Protein AF-A0A9P4P286-F1 (afdb_monomer_lite)

InterPro domains:
  IPR000626 Ubiquitin-like domain [PF00240] (170-240)
  IPR000626 Ubiquitin-like domain [PS50053] (168-243)
  IPR000626 Ubiquitin-like domain [SM00213] (168-239)
  IPR019956 Ubiquitin domain [PR00348] (178-198)
  IPR019956 Ubiquitin domain [PR00348] (199-219)
  IPR019956 Ubiquitin domain [PR00348] (220-241)
  IPR029071 Ubiquitin-like domain superfamily [SSF54236] (166-241)
  IPR050158 Ubiquitin and ubiquitin-like [PTHR10666] (168-241)

Foldseek 3Di:
DDDDDDPPPPPPPPPQPLPLLCVVADVLLVCLLPDPLLCVQQVVQLCVLCVVQVHDSVLLSSLLSVVLSLCLNCAPPCNVLADDDPSNVSSVVSQVVPVVSVVSNCVSSVHDNDDDPDQPDPVSVVSNVRNQVVNQVCCCVRRVDGRPNCVRPVNDDDDDPDDPFDWAWEWEAEPVRDIDIDTDGQQDFPLNVLVVVCVVVVADSVQWWKAFPNDTGDRRDGNSVVVDHHHGYIYTDTDDDDD

Sequence (243 aa):
MSDTKSASSDMAMSTTPIFIYQEIIHADAVSFIHGKRLYAGLEKPAQRVATEFGITSERVIEEFRRLIAIKVFTNGTNADKISPTPLMDELWHSAILDTQLYADLQAASKMTLHHRPNGASPQEHAQREIQLSSMKALYENFFYDIPLHYRLRKYKSTRPAHHPRVLMQILVKTLTGKTMTLDVDHRDTVEDLKAQIQGVEGIPIDQQRLIFVGKQLEDMRTLADYSMVKNSLIHLVLRPSGC

Organism: NCBI:txid1048955

pLDDT: mean 78.98, std 18.11, range [30.23, 97.56]

Secondary structure (DSSP, 8-state):
-----------------TTGGGGTS-HHHHHHHHSHHHHHHHHHHHHHHHHHHTS-HHHHHHHHHHHHHHHHHTTTTTGGG----HHHHHHHHHHHHSHHHHHHHHHHHT----------SHHHHHHHHHHHHHHHHHHHHHHSS--HHHHSGGG--S----PPP-EEEEEEEETTS-EEEEEEETT-BHHHHHHHHHHHH---GGGEEEEETTEEPPTTSBTGGGT--TT-EEEEEEPPPP-

Structure (mmCIF, N/CA/C/O backbone):
data_AF-A0A9P4P286-F1
#
_entry.id   AF-A0A9P4P286-F1
#
loop_
_atom_site.group_PDB
_atom_site.id
_atom_site.type_symbol
_atom_site.label_atom_id
_atom_site.label_alt_id
_atom_site.label_comp_id
_atom_site.label_asym_id
_atom_site.label_entity_id
_atom_site.label_seq_id
_atom_site.pdbx_PDB_ins_code
_atom_site.Cartn_x
_atom_site.Cartn_y
_atom_site.Cartn_z
_atom_site.occupancy
_atom_site.B_iso_or_equiv
_atom_site.auth_seq_id
_atom_site.auth_comp_id
_atom_site.auth_asym_id
_atom_site.auth_atom_id
_atom_site.pdbx_PDB_model_num
ATOM 1 N N . MET A 1 1 ? -26.093 -42.097 -9.985 1.00 37.75 1 MET A N 1
ATOM 2 C CA . MET A 1 1 ? -24.733 -41.951 -10.541 1.00 37.75 1 MET A CA 1
ATOM 3 C C . MET A 1 1 ? -24.531 -40.457 -10.747 1.00 37.75 1 MET A C 1
ATOM 5 O O . MET A 1 1 ? -25.215 -39.895 -11.586 1.00 37.75 1 MET A O 1
ATOM 9 N N . SER A 1 2 ? -24.045 -39.779 -9.703 1.00 34.31 2 SER A N 1
ATOM 10 C CA . SER A 1 2 ? -22.650 -39.289 -9.596 1.00 34.31 2 SER A CA 1
ATOM 11 C C . SER A 1 2 ? -22.476 -38.031 -10.459 1.00 34.31 2 SER A C 1
ATOM 13 O O . SER A 1 2 ? -22.497 -38.144 -11.676 1.00 34.31 2 SER A O 1
ATOM 15 N N . ASP A 1 3 ? -22.569 -36.837 -9.855 1.00 34.34 3 ASP A N 1
ATOM 16 C CA . ASP A 1 3 ? -21.417 -35.957 -9.526 1.00 34.34 3 ASP A CA 1
ATOM 17 C C . ASP A 1 3 ? -20.959 -35.156 -10.773 1.00 34.34 3 ASP A C 1
ATOM 19 O O . ASP A 1 3 ? -20.804 -35.733 -11.835 1.00 34.34 3 ASP A O 1
ATOM 23 N N . THR A 1 4 ? -20.762 -33.833 -10.807 1.00 34.16 4 THR A N 1
ATOM 24 C CA . THR A 1 4 ? -20.176 -32.910 -9.827 1.00 34.16 4 THR A CA 1
ATOM 25 C C . THR A 1 4 ? -20.444 -31.435 -10.209 1.00 34.16 4 THR A C 1
ATOM 27 O O . THR A 1 4 ? -20.521 -31.060 -11.374 1.00 34.16 4 THR A O 1
ATOM 30 N N . LYS A 1 5 ? -20.517 -30.602 -9.162 1.00 39.00 5 LYS A N 1
ATOM 31 C CA . LYS A 1 5 ? -20.252 -29.151 -9.038 1.00 39.00 5 LYS A CA 1
ATOM 32 C C . LYS A 1 5 ? -19.679 -28.383 -10.250 1.00 39.00 5 LYS A C 1
ATOM 34 O O . LYS A 1 5 ? -18.551 -28.622 -10.662 1.00 39.00 5 LYS A O 1
ATOM 39 N N . SER A 1 6 ? -20.330 -27.263 -10.573 1.00 30.98 6 SER A N 1
ATOM 40 C CA . SER A 1 6 ? -19.646 -26.005 -10.911 1.00 30.98 6 SER A CA 1
ATOM 41 C C . SER A 1 6 ? -20.189 -24.910 -9.995 1.00 30.98 6 SER A C 1
ATOM 43 O O . SER A 1 6 ? -21.196 -24.265 -10.275 1.00 30.98 6 SER A O 1
ATOM 45 N N . ALA A 1 7 ? -19.559 -24.771 -8.829 1.00 33.06 7 ALA A N 1
ATOM 46 C CA . ALA A 1 7 ? -19.699 -23.575 -8.019 1.00 33.06 7 ALA A CA 1
ATOM 47 C C . ALA A 1 7 ? -18.822 -22.502 -8.675 1.00 33.06 7 ALA A C 1
ATOM 49 O O . ALA A 1 7 ? -17.597 -22.552 -8.563 1.00 33.06 7 ALA A O 1
ATOM 50 N N . SER A 1 8 ? -19.455 -21.568 -9.384 1.00 32.09 8 SER A N 1
ATOM 51 C CA . SER A 1 8 ? -18.826 -20.316 -9.803 1.00 32.09 8 SER A CA 1
ATOM 52 C C . SER A 1 8 ? -18.563 -19.490 -8.547 1.00 32.09 8 SER A C 1
ATOM 54 O O . SER A 1 8 ? -19.421 -18.753 -8.072 1.00 32.09 8 SER A O 1
ATOM 56 N N . SER A 1 9 ? -17.398 -19.704 -7.940 1.00 33.56 9 SER A N 1
ATOM 57 C CA . SER A 1 9 ? -16.879 -18.839 -6.891 1.00 33.56 9 SER A CA 1
ATOM 58 C C . SER A 1 9 ? -16.283 -17.620 -7.578 1.00 33.56 9 SER A C 1
ATOM 60 O O . SER A 1 9 ? -15.096 -17.617 -7.907 1.00 33.56 9 SER A O 1
ATOM 62 N N . ASP A 1 10 ? -17.111 -16.598 -7.785 1.00 33.38 10 ASP A N 1
ATOM 63 C CA . ASP A 1 10 ? -16.656 -15.232 -8.019 1.00 33.38 10 ASP A CA 1
ATOM 64 C C . ASP A 1 10 ? -15.737 -14.837 -6.861 1.00 33.38 10 ASP A C 1
ATOM 66 O O . ASP A 1 10 ? -16.162 -14.521 -5.748 1.00 33.38 10 ASP A O 1
ATOM 70 N N . MET A 1 11 ? -14.436 -14.959 -7.105 1.00 30.23 11 MET A N 1
ATOM 71 C CA . MET A 1 11 ? -13.400 -14.612 -6.153 1.00 30.23 11 MET A CA 1
ATOM 72 C C . MET A 1 11 ? -13.318 -13.090 -6.144 1.00 30.23 11 MET A C 1
ATOM 74 O O . MET A 1 11 ? -12.679 -12.484 -7.004 1.00 30.23 11 MET A O 1
ATOM 78 N N . ALA A 1 12 ? -14.059 -12.503 -5.203 1.00 32.03 12 ALA A N 1
ATOM 79 C CA . ALA A 1 12 ? -14.115 -11.080 -4.926 1.00 32.03 12 ALA A CA 1
ATOM 80 C C . ALA A 1 12 ? -12.722 -10.452 -5.054 1.00 32.03 12 ALA A C 1
ATOM 82 O O . ALA A 1 12 ? -11.749 -10.902 -4.439 1.00 32.03 12 ALA A O 1
ATOM 83 N N . MET A 1 13 ? -12.643 -9.424 -5.897 1.00 31.64 13 MET A N 1
ATOM 84 C CA . MET A 1 13 ? -11.450 -8.619 -6.084 1.00 31.64 13 MET A CA 1
ATOM 85 C C . MET A 1 13 ? -11.026 -8.045 -4.734 1.00 31.64 13 MET A C 1
ATOM 87 O O . MET A 1 13 ? -11.648 -7.125 -4.215 1.00 31.64 13 MET A O 1
ATOM 91 N N . SER A 1 14 ? -9.956 -8.598 -4.166 1.00 32.53 14 SER A N 1
ATOM 92 C CA . SER A 1 14 ? -9.231 -7.980 -3.063 1.00 32.53 14 SER A CA 1
ATOM 93 C C . SER A 1 14 ? -8.496 -6.767 -3.630 1.00 32.53 14 SER A C 1
ATOM 95 O O . SER A 1 14 ? -7.353 -6.851 -4.077 1.00 32.53 14 SER A O 1
ATOM 97 N N . THR A 1 15 ? -9.206 -5.645 -3.703 1.00 37.94 15 THR A N 1
ATOM 98 C CA . THR A 1 15 ? -8.639 -4.332 -3.990 1.00 37.94 15 THR A CA 1
ATOM 99 C C . THR A 1 15 ? -7.964 -3.835 -2.722 1.00 37.94 15 THR A C 1
ATOM 101 O O . THR A 1 15 ? -8.592 -3.214 -1.870 1.00 37.94 15 THR A O 1
ATOM 104 N N . THR A 1 16 ? -6.678 -4.145 -2.575 1.00 38.97 16 THR A N 1
ATOM 105 C CA . THR A 1 16 ? -5.796 -3.464 -1.621 1.00 38.97 16 THR A CA 1
ATOM 106 C C . THR A 1 16 ? -5.909 -1.948 -1.867 1.00 38.97 16 THR A C 1
ATOM 108 O O . THR A 1 16 ? -5.877 -1.544 -3.032 1.00 38.97 16 THR A O 1
ATOM 111 N N . PRO A 1 17 ? -6.095 -1.092 -0.847 1.00 43.50 17 PRO A N 1
ATOM 112 C CA . PRO A 1 17 ? -6.382 0.321 -1.079 1.00 43.50 17 PRO A CA 1
ATOM 113 C C . PRO A 1 17 ? -5.182 1.045 -1.716 1.00 43.50 17 PRO A C 1
ATOM 115 O O . PRO A 1 17 ? -4.133 1.233 -1.105 1.00 43.50 17 PRO A O 1
ATOM 118 N N . ILE A 1 18 ? -5.385 1.465 -2.967 1.00 51.72 18 ILE A N 1
ATOM 119 C CA . ILE A 1 18 ? -4.440 2.066 -3.935 1.00 51.72 18 ILE A CA 1
ATOM 120 C C . ILE A 1 18 ? -3.858 3.437 -3.496 1.00 51.72 18 ILE A C 1
ATOM 122 O O . ILE A 1 18 ? -3.016 4.014 -4.183 1.00 51.72 18 ILE A O 1
ATOM 126 N N . PHE A 1 19 ? -4.266 3.978 -2.344 1.00 53.16 19 PHE A N 1
ATOM 127 C CA . PHE A 1 19 ? -4.142 5.414 -2.058 1.00 53.16 19 PHE A CA 1
ATOM 128 C C . PHE A 1 19 ? -3.141 5.808 -0.959 1.00 53.16 19 PHE A C 1
ATOM 130 O O . PHE A 1 19 ? -2.798 6.982 -0.873 1.00 53.16 19 PHE A O 1
ATOM 137 N N . ILE A 1 20 ? -2.604 4.872 -0.163 1.00 60.78 20 ILE A N 1
ATOM 138 C CA . ILE A 1 20 ? -1.812 5.222 1.041 1.00 60.78 20 ILE A CA 1
ATOM 139 C C . ILE A 1 20 ? -0.529 5.997 0.706 1.00 60.78 20 ILE A C 1
ATOM 141 O O . ILE A 1 20 ? -0.169 6.947 1.392 1.00 60.78 20 ILE A O 1
ATOM 145 N N . TYR A 1 21 ? 0.165 5.629 -0.370 1.00 66.44 21 TYR A N 1
ATOM 146 C CA . TYR A 1 21 ? 1.428 6.274 -0.734 1.00 66.44 21 TYR A CA 1
ATOM 147 C C . TYR A 1 21 ? 1.258 7.567 -1.532 1.00 66.44 21 TYR A C 1
ATOM 149 O O . TYR A 1 21 ? 2.224 8.319 -1.658 1.00 66.44 21 TYR A O 1
ATOM 157 N N . GLN A 1 22 ? 0.066 7.835 -2.075 1.00 70.50 22 GLN A N 1
ATOM 158 C CA . GLN A 1 22 ? -0.172 8.995 -2.939 1.00 70.50 22 GLN A CA 1
ATOM 159 C C . GLN A 1 22 ? -0.020 10.323 -2.185 1.00 70.50 22 GLN A C 1
ATOM 161 O O . GLN A 1 22 ? 0.306 11.339 -2.789 1.00 70.50 22 GLN A O 1
ATOM 166 N N . GLU A 1 23 ? -0.200 10.295 -0.864 1.00 67.25 23 GLU A N 1
ATOM 167 C CA . GLU A 1 23 ? -0.018 11.445 0.027 1.00 67.25 23 GLU A CA 1
ATOM 168 C C . GLU A 1 23 ? 1.406 11.550 0.600 1.00 67.25 23 GLU A C 1
ATOM 170 O O . GLU A 1 23 ? 1.758 12.558 1.209 1.00 67.25 23 GLU A O 1
ATOM 175 N N . ILE A 1 24 ? 2.235 10.514 0.422 1.00 72.12 24 ILE A N 1
ATOM 176 C CA . ILE A 1 24 ? 3.552 10.397 1.068 1.00 72.12 24 ILE A CA 1
ATOM 177 C C . ILE A 1 24 ? 4.689 10.732 0.098 1.00 72.12 24 ILE A C 1
ATOM 179 O O . ILE A 1 24 ? 5.697 11.316 0.498 1.00 72.12 24 ILE A O 1
ATOM 183 N N . ILE A 1 25 ? 4.549 10.360 -1.176 1.00 80.25 25 ILE A N 1
ATOM 184 C CA . ILE A 1 25 ? 5.546 10.648 -2.215 1.00 80.25 25 ILE A CA 1
ATOM 185 C C . ILE A 1 25 ? 5.096 11.824 -3.090 1.00 80.25 25 ILE A C 1
ATOM 187 O O . ILE A 1 25 ? 3.912 12.133 -3.184 1.00 80.25 25 ILE A O 1
ATOM 191 N N . HIS A 1 26 ? 6.044 12.498 -3.746 1.00 84.00 26 HIS A N 1
ATOM 192 C CA . HIS A 1 26 ? 5.740 13.680 -4.558 1.00 84.00 26 HIS A CA 1
ATOM 193 C C . HIS A 1 26 ? 4.739 13.381 -5.690 1.00 84.00 26 HIS A C 1
ATOM 195 O O . HIS A 1 26 ? 4.828 12.347 -6.354 1.00 84.00 26 HIS A O 1
ATOM 201 N N . ALA A 1 27 ? 3.832 14.330 -5.947 1.00 83.19 27 ALA A N 1
ATOM 202 C CA . ALA A 1 27 ? 2.720 14.182 -6.891 1.00 83.19 27 ALA A CA 1
ATOM 203 C C . ALA A 1 27 ? 3.151 13.790 -8.317 1.00 83.19 27 ALA A C 1
ATOM 205 O O . ALA A 1 27 ? 2.462 13.004 -8.965 1.00 83.19 27 ALA A O 1
ATOM 206 N N . ASP A 1 28 ? 4.307 14.267 -8.786 1.00 85.75 28 ASP A N 1
ATOM 207 C CA . ASP A 1 28 ? 4.856 13.904 -10.101 1.00 85.75 28 ASP A CA 1
ATOM 208 C C . ASP A 1 28 ? 5.146 12.398 -10.199 1.00 85.75 28 ASP A C 1
ATOM 210 O O . ASP A 1 28 ? 4.813 11.755 -11.197 1.00 85.75 28 ASP A O 1
ATOM 214 N N . ALA A 1 29 ? 5.690 11.809 -9.128 1.00 86.19 29 ALA A N 1
ATOM 215 C CA . ALA A 1 29 ? 5.956 10.379 -9.050 1.00 86.19 29 ALA A CA 1
ATOM 216 C C . ALA A 1 29 ? 4.647 9.580 -9.046 1.00 86.19 29 ALA A C 1
ATOM 218 O O . ALA A 1 29 ? 4.533 8.602 -9.781 1.00 86.19 29 ALA A O 1
ATOM 219 N N . VAL A 1 30 ? 3.647 10.026 -8.275 1.00 85.62 30 VAL A N 1
ATOM 220 C CA . VAL A 1 30 ? 2.307 9.414 -8.230 1.00 85.62 30 VAL A CA 1
ATOM 221 C C . VAL A 1 30 ? 1.649 9.438 -9.610 1.00 85.62 30 VAL A C 1
ATOM 223 O O . VAL A 1 30 ? 1.193 8.407 -10.107 1.00 85.62 30 VAL A O 1
ATOM 226 N N . SER A 1 31 ? 1.640 10.603 -10.257 1.00 87.00 31 SER A N 1
ATOM 227 C CA . SER A 1 31 ? 1.067 10.789 -11.591 1.00 87.00 31 SER A CA 1
ATOM 228 C C . SER A 1 31 ? 1.728 9.864 -12.612 1.00 87.00 31 SER A C 1
ATOM 230 O O . SER A 1 31 ? 1.047 9.200 -13.396 1.00 87.00 31 SER A O 1
ATOM 232 N N . PHE A 1 32 ? 3.056 9.741 -12.560 1.00 89.44 32 PHE A N 1
ATOM 233 C CA . PHE A 1 32 ? 3.792 8.883 -13.475 1.00 89.44 32 PHE A CA 1
ATOM 234 C C . PHE A 1 32 ? 3.509 7.390 -13.259 1.00 89.44 32 PHE A C 1
ATOM 236 O O . PHE A 1 32 ? 3.197 6.689 -14.224 1.00 89.44 32 PHE A O 1
ATOM 243 N N . ILE A 1 33 ? 3.564 6.888 -12.018 1.00 89.12 33 ILE A N 1
ATOM 244 C CA . ILE A 1 33 ? 3.389 5.447 -11.746 1.00 89.12 33 ILE A CA 1
ATOM 245 C C . ILE A 1 33 ? 1.959 4.947 -12.005 1.00 89.12 33 ILE A C 1
ATOM 247 O O . ILE A 1 33 ? 1.745 3.771 -12.313 1.00 89.12 33 ILE A O 1
ATOM 251 N N . HIS A 1 34 ? 0.969 5.837 -11.929 1.00 86.94 34 HIS A N 1
ATOM 252 C CA . HIS A 1 34 ? -0.409 5.546 -12.335 1.00 86.94 34 HIS A CA 1
ATOM 253 C C . HIS A 1 34 ? -0.706 5.929 -13.792 1.00 86.94 34 HIS A C 1
ATOM 255 O O . HIS A 1 34 ? -1.781 5.620 -14.306 1.00 86.94 34 HIS A O 1
ATOM 261 N N . GLY A 1 35 ? 0.242 6.571 -14.472 1.00 87.75 35 GLY A N 1
ATOM 262 C CA . GLY A 1 35 ? 0.078 7.103 -15.812 1.00 87.75 35 GLY A CA 1
ATOM 263 C C . GLY A 1 35 ? 0.141 6.045 -16.913 1.00 87.75 35 GLY A C 1
ATOM 264 O O . GLY A 1 35 ? 0.731 4.969 -16.781 1.00 87.75 35 GLY A O 1
ATOM 265 N N . LYS A 1 36 ? -0.423 6.402 -18.074 1.00 89.38 36 LYS A N 1
ATOM 266 C CA . LYS A 1 36 ? -0.423 5.559 -19.284 1.00 89.38 36 LYS A CA 1
ATOM 267 C C . LYS A 1 36 ? 0.987 5.181 -19.742 1.00 89.38 36 LYS A C 1
ATOM 269 O O . LYS A 1 36 ? 1.175 4.095 -20.280 1.00 89.38 36 LYS A O 1
ATOM 274 N N . ARG A 1 37 ? 1.972 6.062 -19.519 1.00 90.38 37 ARG A N 1
ATOM 275 C CA . ARG A 1 37 ? 3.366 5.846 -19.928 1.00 90.38 37 ARG A CA 1
ATOM 276 C C . ARG A 1 37 ? 3.996 4.641 -19.229 1.00 90.38 37 ARG A C 1
ATOM 278 O O . ARG A 1 37 ? 4.607 3.822 -19.915 1.00 90.38 37 ARG A O 1
ATOM 285 N N . LEU A 1 38 ? 3.816 4.519 -17.908 1.00 90.62 38 LEU A N 1
ATOM 286 C CA . LEU A 1 38 ? 4.313 3.371 -17.148 1.00 90.62 38 LEU A CA 1
ATOM 287 C C . LEU A 1 38 ? 3.628 2.086 -17.620 1.00 90.62 38 LEU A C 1
ATOM 289 O O . LEU A 1 38 ? 4.302 1.108 -17.928 1.00 90.62 38 LEU A O 1
ATOM 293 N N . TYR A 1 39 ? 2.296 2.109 -17.726 1.00 90.38 39 TYR A N 1
ATOM 294 C CA . TYR A 1 39 ? 1.530 0.942 -18.161 1.00 90.38 39 TYR A CA 1
ATOM 295 C C . TYR A 1 39 ? 1.991 0.440 -19.536 1.00 90.38 39 TYR A C 1
ATOM 297 O O . TYR A 1 39 ? 2.320 -0.732 -19.672 1.00 90.38 39 TYR A O 1
ATOM 305 N N . ALA A 1 40 ? 2.102 1.331 -20.526 1.00 90.31 40 ALA A N 1
ATOM 306 C CA . ALA A 1 40 ? 2.522 0.971 -21.880 1.00 90.31 40 ALA A CA 1
ATOM 307 C C . ALA A 1 40 ? 3.943 0.379 -21.935 1.00 90.31 40 ALA A C 1
ATOM 309 O O . ALA A 1 40 ? 4.196 -0.540 -22.709 1.00 90.31 40 ALA A O 1
ATOM 310 N N . GLY A 1 41 ? 4.865 0.881 -21.106 1.00 90.50 41 GLY A N 1
ATOM 311 C CA . GLY A 1 41 ? 6.229 0.348 -21.031 1.00 90.50 41 GLY A CA 1
ATOM 312 C C . GLY A 1 41 ? 6.313 -1.021 -20.346 1.00 90.50 41 GLY A C 1
ATOM 313 O O . GLY A 1 41 ? 7.161 -1.841 -20.693 1.00 90.50 41 GLY A O 1
ATOM 314 N N . LEU A 1 42 ? 5.415 -1.294 -19.395 1.00 93.94 42 LEU A N 1
ATOM 315 C CA . LEU A 1 42 ? 5.432 -2.525 -18.603 1.00 93.94 42 LEU A CA 1
ATOM 316 C C . LEU A 1 42 ? 4.473 -3.606 -19.096 1.00 93.94 42 LEU A C 1
ATOM 318 O O . LEU A 1 42 ? 4.630 -4.743 -18.673 1.00 93.94 42 LEU A O 1
ATOM 322 N N . GLU A 1 43 ? 3.518 -3.308 -19.976 1.00 92.31 43 GLU A N 1
ATOM 323 C CA . GLU A 1 43 ? 2.456 -4.239 -20.383 1.00 92.31 43 GLU A CA 1
ATOM 324 C C . GLU A 1 43 ? 3.001 -5.599 -20.850 1.00 92.31 43 GLU A C 1
ATOM 326 O O . GLU A 1 43 ? 2.682 -6.637 -20.264 1.00 92.31 43 GLU A O 1
ATOM 331 N N . LYS A 1 44 ? 3.883 -5.606 -21.858 1.00 92.88 44 LYS A N 1
ATOM 332 C CA . LYS A 1 44 ? 4.460 -6.850 -22.397 1.00 92.88 44 LYS A CA 1
ATOM 333 C C . LYS A 1 44 ? 5.364 -7.570 -21.383 1.00 92.88 44 LYS A C 1
ATOM 335 O O . LYS A 1 44 ? 5.184 -8.774 -21.192 1.00 92.88 44 LYS A O 1
ATOM 340 N N . PRO A 1 45 ? 6.323 -6.900 -20.709 1.00 93.75 45 PRO A N 1
ATOM 341 C CA . PRO A 1 45 ? 7.092 -7.528 -19.636 1.00 93.75 45 PRO A CA 1
ATOM 342 C C . PRO A 1 45 ? 6.229 -8.109 -18.510 1.00 93.75 45 PRO A C 1
ATOM 344 O O . PRO A 1 45 ? 6.461 -9.240 -18.086 1.00 93.75 45 PRO A O 1
ATOM 347 N N . ALA A 1 46 ? 5.206 -7.376 -18.069 1.00 94.38 46 ALA A N 1
ATOM 348 C CA . ALA A 1 46 ? 4.308 -7.795 -17.005 1.00 94.38 46 ALA A CA 1
ATOM 349 C C . ALA A 1 46 ? 3.475 -9.011 -17.411 1.00 94.38 46 ALA A C 1
ATOM 351 O O . ALA A 1 46 ? 3.290 -9.893 -16.583 1.00 94.38 46 ALA A O 1
ATOM 352 N N . GLN A 1 47 ? 3.026 -9.114 -18.667 1.00 94.31 47 GLN A N 1
ATOM 353 C CA . GLN A 1 47 ? 2.345 -10.312 -19.180 1.00 94.31 47 GLN A CA 1
ATOM 354 C C . GLN A 1 47 ? 3.242 -11.558 -19.140 1.00 94.31 47 GLN A C 1
ATOM 356 O O . GLN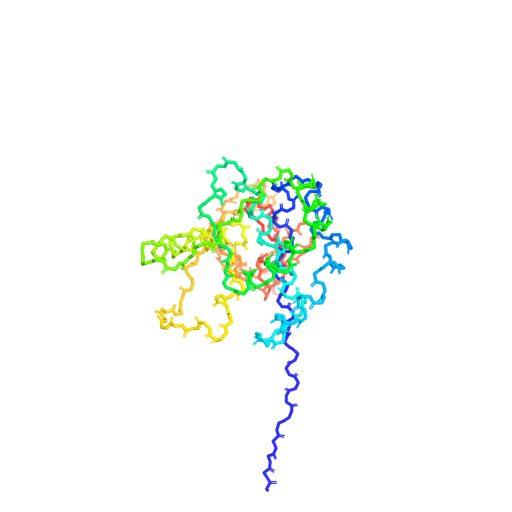 A 1 47 ? 2.775 -12.642 -18.778 1.00 94.31 47 GLN A O 1
ATOM 361 N N . ARG A 1 48 ? 4.538 -11.418 -19.456 1.00 91.25 48 ARG A N 1
ATOM 362 C CA . ARG A 1 48 ? 5.499 -12.532 -19.356 1.00 91.25 48 ARG A CA 1
ATOM 363 C C . ARG A 1 48 ? 5.657 -13.006 -17.911 1.00 91.25 48 ARG A C 1
ATOM 365 O O . ARG A 1 48 ? 5.454 -14.187 -17.642 1.00 91.25 48 ARG A O 1
ATOM 372 N N . VAL A 1 49 ? 5.924 -12.080 -16.987 1.00 89.75 49 VAL A N 1
ATOM 373 C CA . VAL A 1 49 ? 6.040 -12.386 -15.548 1.00 89.75 49 VAL A CA 1
ATOM 374 C C . VAL A 1 49 ? 4.723 -12.963 -15.013 1.00 89.75 49 VAL A C 1
ATOM 376 O O . VAL A 1 49 ? 4.705 -13.967 -14.310 1.00 89.75 49 VAL A O 1
ATOM 379 N N . ALA A 1 50 ? 3.585 -12.388 -15.392 1.00 89.75 50 ALA A N 1
ATOM 380 C CA . ALA A 1 50 ? 2.269 -12.869 -14.987 1.00 89.75 50 ALA A CA 1
ATOM 381 C C . ALA A 1 50 ? 2.040 -14.338 -15.383 1.00 89.75 50 ALA A C 1
ATOM 383 O O . ALA A 1 50 ? 1.577 -15.133 -14.561 1.00 89.75 50 ALA A O 1
ATOM 384 N N . THR A 1 51 ? 2.448 -14.709 -16.601 1.00 89.12 51 THR A N 1
ATOM 385 C CA . THR A 1 51 ? 2.353 -16.081 -17.123 1.00 89.12 51 THR A CA 1
ATOM 386 C C . THR A 1 51 ? 3.197 -17.061 -16.306 1.00 89.12 51 THR A C 1
ATOM 388 O O . THR A 1 51 ? 2.710 -18.122 -15.919 1.00 89.12 51 THR A O 1
ATOM 391 N N . GLU A 1 52 ? 4.440 -16.706 -15.981 1.00 86.00 52 GLU A N 1
ATOM 392 C CA . GLU A 1 52 ? 5.356 -17.563 -15.214 1.00 86.00 52 GLU A CA 1
ATOM 393 C C . GLU A 1 52 ? 4.858 -17.841 -13.778 1.00 86.00 52 GLU A C 1
ATOM 395 O O . GLU A 1 52 ? 4.976 -18.955 -13.236 1.00 86.00 52 GLU A O 1
ATOM 400 N N . PHE A 1 53 ? 4.257 -16.823 -13.162 1.00 81.38 53 PHE A N 1
ATOM 401 C CA . PHE A 1 53 ? 3.801 -16.864 -11.775 1.00 81.38 53 PHE A CA 1
ATOM 402 C C . PHE A 1 53 ? 2.318 -17.244 -11.623 1.00 81.38 53 PHE A C 1
ATOM 404 O O . PHE A 1 53 ? 1.858 -17.432 -10.494 1.00 81.38 53 PHE A O 1
ATOM 411 N N . GLY A 1 54 ? 1.582 -17.418 -12.727 1.00 85.56 54 GLY A N 1
ATOM 412 C CA . GLY A 1 54 ? 0.167 -17.803 -12.719 1.00 85.56 54 GLY A CA 1
ATOM 413 C C . GLY A 1 54 ? -0.743 -16.740 -12.094 1.00 85.56 54 GLY A C 1
ATOM 414 O O . GLY A 1 54 ? -1.653 -17.068 -11.332 1.00 85.56 54 GLY A O 1
ATOM 415 N N . ILE A 1 55 ? -0.461 -15.467 -12.367 1.00 87.81 55 ILE A N 1
ATOM 416 C CA . ILE A 1 55 ? -1.234 -14.301 -11.913 1.00 87.81 55 ILE A CA 1
ATOM 417 C C . ILE A 1 55 ? -1.587 -13.412 -13.110 1.00 87.81 55 ILE A C 1
ATOM 419 O O . ILE A 1 55 ? -1.238 -13.736 -14.237 1.00 87.81 55 ILE A O 1
ATOM 423 N N . THR A 1 56 ? -2.297 -12.304 -12.890 1.00 91.44 56 THR A N 1
ATOM 424 C CA . THR A 1 56 ? -2.630 -11.359 -13.966 1.00 91.44 56 THR A CA 1
ATOM 425 C C . THR A 1 56 ? -1.567 -10.264 -14.095 1.00 91.44 56 THR A C 1
ATOM 427 O O . THR A 1 56 ? -0.901 -9.923 -13.111 1.00 91.44 56 THR A O 1
ATOM 430 N N . SER A 1 57 ? -1.418 -9.688 -15.292 1.00 91.12 57 SER A N 1
ATOM 431 C CA . SER A 1 57 ? -0.506 -8.564 -15.563 1.00 91.12 57 SER A CA 1
ATOM 432 C C . SER A 1 57 ? -0.792 -7.354 -14.682 1.00 91.12 57 SER A C 1
ATOM 434 O O . SER A 1 57 ? 0.135 -6.671 -14.253 1.00 91.12 57 SER A O 1
ATOM 436 N N . GLU A 1 58 ? -2.057 -7.120 -14.340 1.00 90.50 58 GLU A N 1
ATOM 437 C CA . GLU A 1 58 ? -2.487 -5.999 -13.504 1.00 90.50 58 GLU A CA 1
ATOM 438 C C . GLU A 1 58 ? -1.905 -6.128 -12.098 1.00 90.50 58 GLU A C 1
ATOM 440 O O . GLU A 1 58 ? -1.425 -5.144 -11.545 1.00 90.50 58 GLU A O 1
ATOM 445 N N . ARG A 1 59 ? -1.865 -7.347 -11.540 1.00 90.31 59 ARG A N 1
ATOM 446 C CA . ARG A 1 59 ? -1.259 -7.593 -10.222 1.00 90.31 59 ARG A CA 1
ATOM 447 C C . ARG A 1 59 ? 0.250 -7.376 -10.230 1.00 90.31 59 ARG A C 1
ATOM 449 O O . ARG A 1 59 ? 0.791 -6.905 -9.235 1.00 90.31 59 ARG A O 1
ATOM 456 N N . VAL A 1 60 ? 0.923 -7.713 -11.330 1.00 92.88 60 VAL A N 1
ATOM 457 C CA . VAL A 1 60 ? 2.366 -7.479 -11.482 1.00 92.88 60 VAL A CA 1
ATOM 458 C C . VAL A 1 60 ? 2.651 -5.979 -11.593 1.00 92.88 60 VAL A C 1
ATOM 460 O O . VAL A 1 60 ? 3.531 -5.474 -10.902 1.00 92.88 60 VAL A O 1
ATOM 463 N N . ILE A 1 61 ? 1.888 -5.251 -12.414 1.00 92.88 61 ILE A N 1
ATOM 464 C CA . ILE A 1 61 ? 2.030 -3.796 -12.566 1.00 92.88 61 ILE A CA 1
ATOM 465 C C . ILE A 1 61 ? 1.725 -3.084 -11.246 1.00 92.88 61 ILE A C 1
ATOM 467 O O . ILE A 1 61 ? 2.442 -2.159 -10.873 1.00 92.88 61 ILE A O 1
ATOM 471 N N . GLU A 1 62 ? 0.705 -3.526 -10.511 1.00 90.88 62 GLU A N 1
ATOM 472 C CA . GLU A 1 62 ? 0.377 -2.957 -9.205 1.00 90.88 62 GLU A CA 1
ATOM 473 C C . GLU A 1 62 ? 1.499 -3.175 -8.183 1.00 90.88 62 GLU A C 1
ATOM 475 O O . GLU A 1 62 ? 1.902 -2.247 -7.485 1.00 90.88 62 GLU A O 1
ATOM 480 N N . GLU A 1 63 ? 2.088 -4.370 -8.146 1.00 92.88 63 GLU A N 1
ATOM 481 C CA . GLU A 1 63 ? 3.250 -4.624 -7.295 1.00 92.88 63 GLU A CA 1
ATOM 482 C C . GLU A 1 63 ? 4.466 -3.779 -7.712 1.00 92.88 63 GLU A C 1
ATOM 484 O O . GLU A 1 63 ? 5.208 -3.290 -6.857 1.00 92.88 63 GLU A O 1
ATOM 489 N N . PHE A 1 64 ? 4.641 -3.521 -9.012 1.00 92.75 64 PHE A N 1
ATOM 490 C CA . PHE A 1 64 ? 5.690 -2.625 -9.492 1.00 92.75 64 PHE A CA 1
ATOM 491 C C . PHE A 1 64 ? 5.480 -1.196 -8.994 1.00 92.75 64 PHE A C 1
ATOM 493 O O . PHE A 1 64 ? 6.425 -0.575 -8.512 1.00 92.75 64 PHE A O 1
ATOM 500 N N . ARG A 1 65 ? 4.244 -0.678 -9.026 1.00 91.50 65 ARG A N 1
ATOM 501 C CA . ARG A 1 65 ? 3.918 0.647 -8.465 1.00 91.50 65 ARG A CA 1
ATOM 502 C C . ARG A 1 65 ? 4.289 0.738 -6.990 1.00 91.50 65 ARG A C 1
ATOM 504 O O . ARG A 1 65 ? 4.919 1.714 -6.585 1.00 91.50 65 ARG A O 1
ATOM 511 N N . ARG A 1 66 ? 3.975 -0.299 -6.210 1.00 90.56 66 ARG A N 1
ATOM 512 C CA . ARG A 1 66 ? 4.331 -0.393 -4.785 1.00 90.56 66 ARG A CA 1
ATOM 513 C C . ARG A 1 66 ? 5.846 -0.402 -4.571 1.00 90.56 66 ARG A C 1
ATOM 515 O O . ARG A 1 66 ? 6.350 0.327 -3.716 1.00 90.56 66 ARG A O 1
ATOM 522 N N . LEU A 1 67 ? 6.592 -1.148 -5.390 1.00 90.56 67 LEU A N 1
ATOM 523 C CA . LEU A 1 67 ? 8.056 -1.119 -5.367 1.00 90.56 67 LEU A CA 1
ATOM 524 C C . LEU A 1 67 ? 8.597 0.288 -5.655 1.00 90.56 67 LEU A C 1
ATOM 526 O O . LEU A 1 67 ? 9.468 0.759 -4.921 1.00 90.56 67 LEU A O 1
ATOM 530 N N . ILE A 1 68 ? 8.089 0.959 -6.695 1.00 89.38 68 ILE A N 1
ATOM 531 C CA . ILE A 1 68 ? 8.510 2.327 -7.017 1.00 89.38 68 ILE A CA 1
ATOM 532 C C . ILE A 1 68 ? 8.198 3.263 -5.858 1.00 89.38 68 ILE A C 1
ATOM 534 O O . ILE A 1 68 ? 9.087 3.995 -5.439 1.00 89.38 68 ILE A O 1
ATOM 538 N N . ALA A 1 69 ? 6.992 3.214 -5.294 1.00 89.00 69 ALA A N 1
ATOM 539 C CA . ALA A 1 69 ? 6.599 4.086 -4.193 1.00 89.00 69 ALA A CA 1
ATOM 540 C C . ALA A 1 69 ? 7.549 3.968 -2.986 1.00 89.00 69 ALA A C 1
ATOM 542 O O . ALA A 1 69 ? 8.017 4.986 -2.479 1.00 89.00 69 ALA A O 1
ATOM 543 N N . ILE A 1 70 ? 7.927 2.746 -2.588 1.00 87.94 70 ILE A N 1
ATOM 544 C CA . ILE A 1 70 ? 8.932 2.537 -1.530 1.00 87.94 70 ILE A CA 1
ATOM 545 C C . ILE A 1 70 ? 10.303 3.079 -1.934 1.00 87.94 70 ILE A C 1
ATOM 547 O O . ILE A 1 70 ? 10.990 3.697 -1.119 1.00 87.94 70 ILE A O 1
ATOM 551 N N . LYS A 1 71 ? 10.729 2.856 -3.179 1.00 86.50 71 LYS A N 1
ATOM 552 C CA . LYS A 1 71 ? 12.024 3.353 -3.656 1.00 86.50 71 LYS A CA 1
ATOM 553 C C . LYS A 1 71 ? 12.077 4.885 -3.667 1.00 86.50 71 LYS A C 1
ATOM 555 O O . LYS A 1 71 ? 13.068 5.449 -3.218 1.00 86.50 71 LYS A O 1
ATOM 560 N N . VAL A 1 72 ? 10.997 5.553 -4.074 1.00 87.38 72 VAL A N 1
ATOM 561 C CA . VAL A 1 72 ? 10.877 7.017 -4.001 1.00 87.38 72 VAL A CA 1
ATOM 562 C C . VAL A 1 72 ? 10.903 7.495 -2.553 1.00 87.38 72 VAL A C 1
ATOM 564 O O . VAL A 1 72 ? 11.650 8.412 -2.229 1.00 87.38 72 VAL A O 1
ATOM 567 N N . PHE A 1 73 ? 10.150 6.842 -1.667 1.00 85.56 73 PHE A N 1
ATOM 568 C CA . PHE A 1 73 ? 10.107 7.190 -0.247 1.00 85.56 73 PHE A CA 1
ATOM 569 C C . PHE A 1 73 ? 11.466 7.046 0.459 1.00 85.56 73 PHE A C 1
ATOM 571 O O . PHE A 1 73 ? 11.813 7.842 1.325 1.00 85.56 73 PHE A O 1
ATOM 578 N N . THR A 1 74 ? 12.255 6.038 0.085 1.00 83.19 74 THR A N 1
ATOM 579 C CA . THR A 1 74 ? 13.558 5.734 0.709 1.00 83.19 74 THR A CA 1
ATOM 580 C C . THR A 1 74 ? 14.757 6.377 0.005 1.00 83.19 74 THR A C 1
ATOM 582 O O . THR A 1 74 ? 15.904 6.178 0.434 1.00 83.19 74 THR A O 1
ATOM 585 N N . ASN A 1 75 ? 14.508 7.148 -1.058 1.00 79.62 75 ASN A N 1
ATOM 586 C CA . ASN A 1 75 ? 15.530 7.807 -1.860 1.00 79.62 75 ASN A CA 1
ATOM 587 C C . ASN A 1 75 ? 16.463 8.660 -0.972 1.00 79.62 75 ASN A C 1
ATOM 589 O O . ASN A 1 75 ? 16.014 9.405 -0.103 1.00 79.62 75 ASN A O 1
ATOM 593 N N . GLY A 1 76 ? 17.779 8.511 -1.149 1.00 64.75 76 GLY A N 1
ATOM 594 C CA . GLY A 1 76 ? 18.808 9.262 -0.413 1.00 64.75 76 GLY A CA 1
ATOM 595 C C . GLY A 1 76 ? 19.154 8.788 1.010 1.00 64.75 76 GLY A C 1
ATOM 596 O O . GLY A 1 76 ? 20.248 9.095 1.473 1.00 64.75 76 GLY A O 1
ATOM 597 N N . THR A 1 77 ? 18.305 8.017 1.706 1.00 62.44 77 THR A N 1
ATOM 598 C CA . THR A 1 77 ? 18.585 7.571 3.096 1.00 62.44 77 THR A CA 1
ATOM 599 C C . THR A 1 77 ? 18.769 6.061 3.243 1.00 62.44 77 THR A C 1
ATOM 601 O O . THR A 1 77 ? 19.593 5.617 4.043 1.00 62.44 77 THR A O 1
ATOM 604 N N . ASN A 1 78 ? 18.032 5.257 2.470 1.00 61.38 78 ASN A N 1
ATOM 605 C CA . ASN A 1 78 ? 18.032 3.793 2.585 1.00 61.38 78 ASN A CA 1
ATOM 606 C C . ASN A 1 78 ? 17.923 3.065 1.229 1.00 61.38 78 ASN A C 1
ATOM 608 O O . ASN A 1 78 ? 17.707 1.855 1.214 1.00 61.38 78 ASN A O 1
ATOM 612 N N . ALA A 1 79 ? 18.101 3.762 0.101 1.00 60.88 79 ALA A N 1
ATOM 613 C CA . ALA A 1 79 ? 17.941 3.191 -1.243 1.00 60.88 79 ALA A CA 1
ATOM 614 C C . ALA A 1 79 ? 18.819 1.943 -1.499 1.00 60.88 79 ALA A C 1
ATOM 616 O O . ALA A 1 79 ? 18.357 0.984 -2.114 1.00 60.88 79 ALA A O 1
ATOM 617 N N . ASP A 1 80 ? 20.038 1.912 -0.950 1.00 64.69 80 ASP A N 1
ATOM 618 C CA . ASP A 1 80 ? 20.984 0.785 -1.059 1.00 64.69 80 ASP A CA 1
ATOM 619 C C . ASP A 1 80 ? 20.642 -0.412 -0.147 1.00 64.69 80 ASP A C 1
ATOM 621 O O . ASP A 1 80 ? 21.249 -1.484 -0.245 1.00 64.69 80 ASP A O 1
ATOM 625 N N . LYS A 1 81 ? 19.688 -0.239 0.774 1.00 67.81 81 LYS A N 1
ATOM 626 C CA . LYS A 1 81 ? 19.305 -1.247 1.775 1.00 67.81 81 LYS A CA 1
ATOM 627 C C . LYS A 1 81 ? 18.057 -2.036 1.384 1.00 67.81 81 LYS A C 1
ATOM 629 O O . LYS A 1 81 ? 17.585 -2.839 2.183 1.00 67.81 81 LYS A O 1
ATOM 634 N N . ILE A 1 82 ? 17.524 -1.826 0.182 1.00 78.19 82 ILE A N 1
ATOM 635 C CA . ILE A 1 82 ? 16.296 -2.474 -0.278 1.00 78.19 82 ILE A CA 1
ATOM 636 C C . ILE A 1 82 ? 16.491 -3.121 -1.649 1.00 78.19 82 ILE A C 1
ATOM 638 O O . ILE A 1 82 ? 16.950 -2.486 -2.598 1.00 78.19 82 ILE A O 1
ATOM 642 N N . SER A 1 83 ? 16.081 -4.382 -1.761 1.00 80.69 83 SER A N 1
ATOM 643 C CA . SER A 1 83 ? 16.185 -5.164 -2.997 1.00 80.69 83 SER A CA 1
ATOM 644 C C . SER A 1 83 ? 14.799 -5.581 -3.483 1.00 80.69 83 SER A C 1
ATOM 646 O O . SER A 1 83 ? 13.962 -5.949 -2.651 1.00 80.69 83 SER A O 1
ATOM 648 N N . PRO A 1 84 ? 14.514 -5.507 -4.799 1.00 85.19 84 PRO A N 1
ATOM 649 C CA . PRO A 1 84 ? 13.292 -6.073 -5.354 1.00 85.19 84 PRO A CA 1
ATOM 650 C C . PRO A 1 84 ? 13.148 -7.545 -4.949 1.00 85.19 84 PRO A C 1
ATOM 652 O O . PRO A 1 84 ? 14.130 -8.280 -4.849 1.00 85.19 84 PRO A O 1
ATOM 655 N N . THR A 1 85 ? 11.912 -7.989 -4.725 1.00 86.00 85 THR A N 1
ATOM 656 C CA . THR A 1 85 ? 11.639 -9.428 -4.597 1.00 86.00 85 THR A CA 1
ATOM 657 C C . THR A 1 85 ? 11.941 -10.128 -5.923 1.00 86.00 85 THR A C 1
ATOM 659 O O . THR A 1 85 ? 11.845 -9.467 -6.950 1.00 86.00 85 THR A O 1
ATOM 662 N N . PRO A 1 86 ? 12.224 -11.443 -5.969 1.00 82.00 86 PRO A N 1
ATOM 663 C CA . PRO A 1 86 ? 12.516 -12.127 -7.235 1.00 82.00 86 PRO A CA 1
ATOM 664 C C . PRO A 1 86 ? 11.449 -11.919 -8.324 1.00 82.00 86 PRO A C 1
ATOM 666 O O . PRO A 1 86 ? 11.782 -11.728 -9.484 1.00 82.00 86 PRO A O 1
ATOM 669 N N . LEU A 1 87 ? 10.166 -11.860 -7.942 1.00 85.44 87 LEU A N 1
ATOM 670 C CA . LEU A 1 87 ? 9.070 -11.561 -8.876 1.00 85.44 87 LEU A CA 1
ATOM 671 C C . LEU A 1 87 ? 9.187 -10.150 -9.477 1.00 85.44 87 LEU A C 1
ATOM 673 O O . LEU A 1 87 ? 8.869 -9.938 -10.643 1.00 85.44 87 LEU A O 1
ATOM 677 N N . MET A 1 88 ? 9.608 -9.175 -8.672 1.00 90.56 88 MET A N 1
ATOM 678 C CA . MET A 1 88 ? 9.807 -7.801 -9.125 1.00 90.56 88 MET A CA 1
ATOM 679 C C . MET A 1 88 ? 11.156 -7.586 -9.797 1.00 90.56 88 MET A C 1
ATOM 681 O O . MET A 1 88 ? 11.256 -6.700 -10.634 1.00 90.56 88 MET A O 1
ATOM 685 N N . ASP A 1 89 ? 12.163 -8.386 -9.460 1.00 84.88 89 ASP A N 1
ATOM 686 C CA . ASP A 1 89 ? 13.492 -8.360 -10.061 1.00 84.88 89 ASP A CA 1
ATOM 687 C C . ASP A 1 89 ? 13.372 -8.608 -11.572 1.00 84.88 89 ASP A C 1
ATOM 689 O O . ASP A 1 89 ? 13.853 -7.806 -12.364 1.00 84.88 89 ASP A O 1
ATOM 693 N N . GLU A 1 90 ? 12.612 -9.621 -11.997 1.00 80.88 90 GLU A N 1
ATOM 694 C CA . GLU A 1 90 ? 12.350 -9.911 -13.420 1.00 80.88 90 GLU A CA 1
ATOM 695 C C . GLU A 1 90 ? 11.733 -8.721 -14.180 1.00 80.88 90 GLU A C 1
ATOM 697 O O . GLU A 1 90 ? 12.175 -8.335 -15.272 1.00 80.88 90 GLU A O 1
ATOM 702 N N . LEU A 1 91 ? 10.717 -8.084 -13.585 1.00 88.62 91 LEU A N 1
ATOM 703 C CA . LEU A 1 91 ? 10.075 -6.923 -14.199 1.00 88.62 91 LEU A CA 1
ATOM 704 C C . LEU A 1 91 ? 10.996 -5.693 -14.188 1.00 88.62 91 LEU A C 1
ATOM 706 O O . LEU A 1 91 ? 11.032 -4.937 -15.158 1.00 88.62 91 LEU A O 1
ATOM 710 N N . TRP A 1 92 ? 11.763 -5.514 -13.113 1.00 85.94 92 TRP A N 1
ATOM 711 C CA . TRP A 1 92 ? 12.733 -4.439 -12.935 1.00 85.94 92 TRP A CA 1
ATOM 712 C C . TRP A 1 92 ? 13.828 -4.468 -14.003 1.00 85.94 92 TRP A C 1
ATOM 714 O O . TRP A 1 92 ? 14.110 -3.433 -14.609 1.00 85.94 92 TRP A O 1
ATOM 724 N N . HIS A 1 93 ? 14.377 -5.649 -14.307 1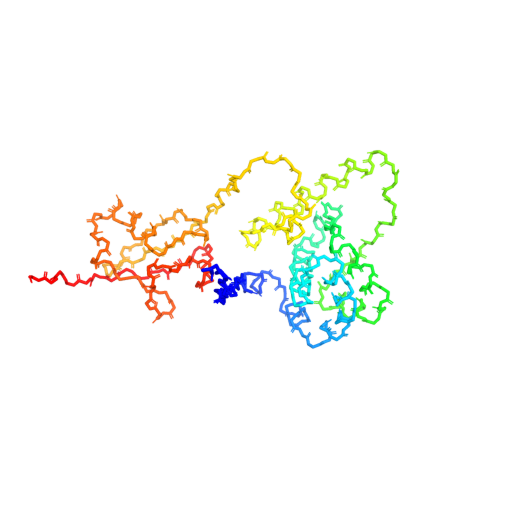.00 82.81 93 HIS A N 1
ATOM 725 C CA . HIS A 1 93 ? 15.345 -5.819 -15.394 1.00 82.81 93 HIS A CA 1
ATOM 726 C C . HIS A 1 93 ? 14.753 -5.393 -16.740 1.00 82.81 93 HIS A C 1
ATOM 728 O O . HIS A 1 93 ? 15.386 -4.655 -17.491 1.00 82.81 93 HIS A O 1
ATOM 734 N N . SER A 1 94 ? 13.509 -5.791 -17.027 1.00 82.25 94 SER A N 1
ATOM 735 C CA . SER A 1 94 ? 12.829 -5.377 -18.260 1.00 82.25 94 SER A CA 1
ATOM 736 C C . SER A 1 94 ? 12.595 -3.861 -18.320 1.00 82.25 94 SER A C 1
ATOM 738 O O . SER A 1 94 ? 12.742 -3.267 -19.385 1.00 82.25 94 SER A O 1
ATOM 740 N N . ALA A 1 95 ? 12.260 -3.228 -17.192 1.00 82.50 95 ALA A N 1
ATOM 741 C CA . ALA A 1 95 ? 11.998 -1.791 -17.117 1.00 82.50 95 ALA A CA 1
ATOM 742 C C . ALA A 1 95 ? 13.259 -0.935 -17.332 1.00 82.50 95 ALA A C 1
ATOM 744 O O . ALA A 1 95 ? 13.171 0.125 -17.942 1.00 82.50 95 ALA A O 1
ATOM 745 N N . ILE A 1 96 ? 14.427 -1.390 -16.862 1.00 80.56 96 ILE A N 1
ATOM 746 C CA . ILE A 1 96 ? 15.707 -0.679 -17.047 1.00 80.56 96 ILE A CA 1
ATOM 747 C C . ILE A 1 96 ? 16.178 -0.718 -18.506 1.00 80.56 96 ILE A C 1
ATOM 749 O O . ILE A 1 96 ? 16.834 0.216 -18.967 1.00 80.56 96 ILE A O 1
ATOM 753 N N . LEU A 1 97 ? 15.853 -1.786 -19.241 1.00 83.38 97 LEU A N 1
ATOM 754 C CA . LEU A 1 97 ? 16.230 -1.917 -20.651 1.00 83.38 97 LEU A CA 1
ATOM 755 C C . LEU A 1 97 ? 15.433 -0.977 -21.572 1.00 83.38 97 LEU A C 1
ATOM 757 O O . LEU A 1 97 ? 15.931 -0.619 -22.640 1.00 83.38 97 LEU A O 1
ATOM 761 N N . ASP A 1 98 ? 14.236 -0.538 -21.168 1.00 87.25 98 ASP A N 1
ATOM 762 C CA . ASP A 1 98 ? 13.547 0.592 -21.802 1.00 87.25 98 ASP A CA 1
ATOM 763 C C . ASP A 1 98 ? 14.159 1.898 -21.274 1.00 87.25 98 ASP A C 1
ATOM 765 O O . ASP A 1 98 ? 13.712 2.483 -20.286 1.00 87.25 98 ASP A O 1
ATOM 769 N N . THR A 1 99 ? 15.223 2.347 -21.941 1.00 87.38 99 THR A N 1
ATOM 770 C CA . THR A 1 99 ? 16.002 3.525 -21.534 1.00 87.38 99 THR A CA 1
ATOM 771 C C . THR A 1 99 ? 15.158 4.797 -21.458 1.00 87.38 99 THR A C 1
ATOM 773 O O . THR A 1 99 ? 15.426 5.648 -20.610 1.00 87.38 99 THR A O 1
ATOM 776 N N . GLN A 1 100 ? 14.113 4.918 -22.285 1.00 89.31 100 GLN A N 1
ATOM 777 C CA . GLN A 1 100 ? 13.200 6.057 -22.242 1.00 89.31 100 GLN A CA 1
ATOM 778 C C . GLN A 1 100 ? 12.264 5.964 -21.037 1.00 89.31 100 GLN A C 1
ATOM 780 O O . GLN A 1 100 ? 12.073 6.955 -20.343 1.00 89.31 100 GLN A O 1
ATOM 785 N N . LEU A 1 101 ? 11.693 4.788 -20.754 1.00 88.94 101 LEU A N 1
ATOM 786 C CA . LEU A 1 101 ? 10.829 4.592 -19.582 1.00 88.94 101 LEU A CA 1
ATOM 787 C C . LEU A 1 101 ? 11.611 4.846 -18.301 1.00 88.94 101 LEU A C 1
ATOM 789 O O . LEU A 1 101 ? 11.106 5.473 -17.372 1.00 88.94 101 LEU A O 1
ATOM 793 N N . TYR A 1 102 ? 12.849 4.368 -18.272 1.00 85.81 102 TYR A N 1
ATOM 794 C CA . TYR A 1 102 ? 13.757 4.561 -17.164 1.00 85.81 102 TYR A CA 1
ATOM 795 C C . TYR A 1 102 ? 14.112 6.040 -16.961 1.00 85.81 102 TYR A C 1
ATOM 797 O O . TYR A 1 102 ? 14.049 6.524 -15.831 1.00 85.81 102 TYR A O 1
ATOM 805 N N . ALA A 1 103 ? 14.411 6.780 -18.036 1.00 87.69 103 ALA A N 1
ATOM 806 C CA . ALA A 1 103 ? 14.657 8.220 -17.969 1.00 87.69 103 ALA A CA 1
ATOM 807 C C . ALA A 1 103 ? 13.421 8.995 -17.484 1.00 87.69 103 ALA A C 1
ATOM 809 O O . ALA A 1 103 ? 13.531 9.825 -16.580 1.00 87.69 103 ALA A O 1
ATOM 810 N N . ASP A 1 104 ? 12.239 8.679 -18.023 1.00 90.50 104 ASP A N 1
ATOM 811 C CA . ASP A 1 104 ? 10.975 9.297 -17.614 1.00 90.50 104 ASP A CA 1
ATOM 812 C C . ASP A 1 104 ? 10.690 9.025 -16.123 1.00 90.50 104 ASP A C 1
ATOM 814 O O . ASP A 1 104 ? 10.304 9.927 -15.376 1.00 90.50 104 ASP A O 1
ATOM 818 N N . LEU A 1 105 ? 10.943 7.793 -15.664 1.00 87.69 105 LEU A N 1
ATOM 819 C CA . LEU A 1 105 ? 10.790 7.397 -14.268 1.00 87.69 105 LEU A CA 1
ATOM 820 C C . LEU A 1 105 ? 11.764 8.151 -13.361 1.00 87.69 105 LEU A C 1
ATOM 822 O O . LEU A 1 105 ? 11.337 8.659 -12.327 1.00 87.69 105 LEU A O 1
ATOM 826 N N . GLN A 1 106 ? 13.049 8.245 -13.717 1.00 88.06 106 GLN A N 1
ATOM 827 C CA . GLN A 1 106 ? 14.039 9.002 -12.942 1.00 88.06 106 GLN A CA 1
ATOM 828 C C . GLN A 1 106 ? 13.658 10.482 -12.838 1.00 88.06 106 GLN A C 1
ATOM 830 O O . GLN A 1 106 ? 13.714 11.050 -11.746 1.00 88.06 106 GLN A O 1
ATOM 835 N N . ALA A 1 107 ? 13.207 11.083 -13.943 1.00 89.25 107 ALA A N 1
ATOM 836 C CA . ALA A 1 107 ? 12.765 12.472 -13.975 1.00 89.25 107 ALA A CA 1
ATOM 837 C C . ALA A 1 107 ? 11.544 12.705 -13.070 1.00 89.25 107 ALA A C 1
ATOM 839 O O . ALA A 1 107 ? 11.561 13.608 -12.234 1.00 89.25 107 ALA A O 1
ATOM 840 N N . ALA A 1 108 ? 10.515 11.858 -13.179 1.00 88.50 108 ALA A N 1
ATOM 841 C CA . ALA A 1 108 ? 9.292 11.986 -12.388 1.00 88.50 108 ALA A CA 1
ATOM 842 C C . ALA A 1 108 ? 9.509 11.689 -10.894 1.00 88.50 108 ALA A C 1
ATOM 844 O O . ALA A 1 108 ? 8.891 12.311 -10.031 1.00 88.50 108 ALA A O 1
ATOM 845 N N . SER A 1 109 ? 10.390 10.739 -10.575 1.00 83.81 109 SER A N 1
ATOM 846 C CA . SER A 1 109 ? 10.643 10.298 -9.197 1.00 83.81 109 SER A CA 1
ATOM 847 C C . SER A 1 109 ? 11.769 11.042 -8.481 1.00 83.81 109 SER A C 1
ATOM 849 O O . SER A 1 109 ? 11.908 10.893 -7.267 1.00 83.81 109 SER A O 1
ATOM 851 N N . LYS A 1 110 ? 12.577 11.826 -9.209 1.00 84.81 110 LYS A N 1
ATOM 852 C CA . LYS A 1 110 ? 13.799 12.484 -8.706 1.00 84.81 110 LYS A CA 1
ATOM 853 C C . LYS A 1 110 ? 14.761 11.501 -8.024 1.00 84.81 110 LYS A C 1
ATOM 855 O O . LYS A 1 110 ? 15.457 11.846 -7.069 1.00 84.81 110 LYS A O 1
ATOM 860 N N . MET A 1 111 ? 14.767 10.256 -8.488 1.00 77.44 111 MET A N 1
ATOM 861 C CA . MET A 1 111 ? 15.493 9.153 -7.874 1.00 77.44 111 MET A CA 1
ATOM 862 C C . MET A 1 111 ? 16.677 8.722 -8.728 1.00 77.44 111 MET A C 1
ATOM 864 O O . MET A 1 111 ? 16.539 8.491 -9.929 1.00 77.44 111 MET A O 1
ATOM 868 N N . THR A 1 112 ? 17.821 8.513 -8.077 1.00 68.56 112 THR A N 1
ATOM 869 C CA . THR A 1 112 ? 18.975 7.857 -8.696 1.00 68.56 112 THR A CA 1
ATOM 870 C C . THR A 1 112 ? 18.867 6.361 -8.450 1.00 68.56 112 THR A C 1
ATOM 872 O O . THR A 1 112 ? 19.129 5.854 -7.361 1.00 68.56 112 THR A O 1
ATOM 875 N N . LEU A 1 113 ? 18.422 5.637 -9.469 1.00 63.22 113 LEU A N 1
ATOM 876 C CA . LEU A 1 113 ? 18.271 4.191 -9.397 1.00 63.22 113 LEU A CA 1
ATOM 877 C C . LEU A 1 113 ? 19.630 3.511 -9.601 1.00 63.22 113 LEU A C 1
ATOM 879 O O . LEU A 1 113 ? 20.106 3.345 -10.719 1.00 63.22 113 LEU A O 1
ATOM 883 N N . HIS A 1 114 ? 20.280 3.124 -8.504 1.00 60.94 114 HIS A N 1
ATOM 884 C CA . HIS A 1 114 ? 21.495 2.316 -8.565 1.00 60.94 114 HIS A CA 1
ATOM 885 C C . HIS A 1 114 ? 21.132 0.843 -8.793 1.00 60.94 114 HIS A C 1
ATOM 887 O O . HIS A 1 114 ? 20.434 0.229 -7.986 1.00 60.94 114 HIS A O 1
ATOM 893 N N . HIS A 1 115 ? 21.610 0.267 -9.896 1.00 56.31 115 HIS A N 1
ATOM 894 C CA . HIS A 1 115 ? 21.537 -1.168 -10.158 1.00 56.31 115 HIS A CA 1
ATOM 895 C C . HIS A 1 115 ? 22.861 -1.817 -9.738 1.00 56.31 115 HIS A C 1
ATOM 897 O O . HIS A 1 115 ? 23.911 -1.462 -10.276 1.00 56.31 115 HIS A O 1
ATOM 903 N N . ARG A 1 116 ? 22.833 -2.758 -8.784 1.00 54.62 116 ARG A N 1
ATOM 904 C CA . ARG A 1 116 ? 24.004 -3.580 -8.439 1.00 54.62 116 ARG A CA 1
ATOM 905 C C . ARG A 1 116 ? 23.860 -4.954 -9.112 1.00 54.62 116 ARG A C 1
ATOM 907 O O . ARG A 1 116 ? 22.997 -5.717 -8.695 1.00 54.62 116 ARG A O 1
ATOM 914 N N . PRO A 1 117 ? 24.667 -5.267 -10.140 1.00 46.19 117 PRO A N 1
ATOM 915 C CA . PRO A 1 117 ? 24.502 -6.472 -10.961 1.00 46.19 117 PRO A CA 1
ATOM 916 C C . PRO A 1 117 ? 25.058 -7.770 -10.344 1.00 46.19 117 PRO A C 1
ATOM 918 O O . PRO A 1 117 ? 24.864 -8.835 -10.920 1.00 46.19 117 PRO A O 1
ATOM 921 N N . ASN A 1 118 ? 25.744 -7.717 -9.197 1.00 48.78 118 ASN A N 1
ATOM 922 C CA . ASN A 1 118 ? 26.474 -8.865 -8.649 1.00 48.78 118 ASN A CA 1
ATOM 923 C C . ASN A 1 118 ? 25.774 -9.407 -7.396 1.00 48.78 118 ASN A C 1
ATOM 925 O O . ASN A 1 118 ? 25.617 -8.687 -6.413 1.00 48.78 118 ASN A O 1
ATOM 929 N N . GLY A 1 119 ? 25.348 -10.670 -7.441 1.00 48.06 119 GLY A N 1
ATOM 930 C CA . GLY A 1 119 ? 24.674 -11.352 -6.331 1.00 48.06 119 GLY A CA 1
ATOM 931 C C . GLY A 1 119 ? 25.105 -12.808 -6.175 1.00 48.06 119 GLY A C 1
ATOM 932 O O . GLY A 1 119 ? 24.265 -13.650 -5.880 1.00 48.06 119 GLY A O 1
ATOM 933 N N . ALA A 1 120 ? 26.377 -13.113 -6.449 1.00 45.97 120 ALA A N 1
ATOM 934 C CA . ALA A 1 120 ? 26.864 -14.489 -6.576 1.00 45.97 120 ALA A CA 1
ATOM 935 C C . ALA A 1 120 ? 27.761 -14.958 -5.414 1.00 45.97 120 ALA A C 1
ATOM 937 O O . ALA A 1 120 ? 28.119 -16.135 -5.376 1.00 45.97 120 ALA A O 1
ATOM 938 N N . SER A 1 121 ? 28.142 -14.088 -4.468 1.00 57.25 121 SER A N 1
ATOM 939 C CA . SER A 1 121 ? 28.926 -14.509 -3.296 1.00 57.25 121 SER A CA 1
ATOM 940 C C . SER A 1 121 ? 28.051 -14.828 -2.068 1.00 57.25 121 SER A C 1
ATOM 942 O O . SER A 1 121 ? 26.990 -14.229 -1.883 1.00 57.25 121 SER A O 1
ATOM 944 N N . PRO A 1 122 ? 28.483 -15.733 -1.165 1.00 53.69 122 PRO A N 1
ATOM 945 C CA . PRO A 1 122 ? 27.759 -16.033 0.075 1.00 53.69 122 PRO A CA 1
ATOM 946 C C . PRO A 1 122 ? 27.511 -14.812 0.976 1.00 53.69 122 PRO A C 1
ATOM 948 O O . PRO A 1 122 ? 26.443 -14.708 1.581 1.00 53.69 122 PRO A O 1
ATOM 951 N N . GLN A 1 123 ? 28.459 -13.866 1.053 1.00 59.78 123 GLN A N 1
ATOM 952 C CA . GLN A 1 123 ? 28.250 -12.613 1.788 1.00 59.78 123 GLN A CA 1
ATOM 953 C C . GLN A 1 123 ? 27.173 -11.735 1.130 1.00 59.78 123 GLN A C 1
ATOM 955 O O . GLN A 1 123 ? 26.347 -11.153 1.832 1.00 59.78 123 GLN A O 1
ATOM 960 N N . GLU A 1 124 ? 27.128 -11.677 -0.203 1.00 65.00 124 GLU A N 1
ATOM 961 C CA . GLU A 1 124 ? 26.095 -10.941 -0.942 1.00 65.00 124 GLU A CA 1
ATOM 962 C C . GLU A 1 124 ? 24.720 -11.606 -0.829 1.00 65.00 124 GLU A C 1
ATOM 964 O O . GLU A 1 124 ? 23.722 -10.897 -0.744 1.00 65.00 124 GLU A O 1
ATOM 969 N N . HIS A 1 125 ? 24.642 -12.940 -0.745 1.00 65.31 125 HIS A N 1
ATOM 970 C CA . HIS A 1 125 ? 23.389 -13.642 -0.445 1.00 65.31 125 HIS A CA 1
ATOM 971 C C . HIS A 1 125 ? 22.848 -13.261 0.937 1.00 65.31 125 HIS A C 1
ATOM 973 O O . HIS A 1 125 ? 21.679 -12.900 1.054 1.00 65.31 125 HIS A O 1
ATOM 979 N N . ALA A 1 126 ? 23.693 -13.262 1.975 1.00 68.25 126 ALA A N 1
ATOM 980 C CA . ALA A 1 126 ? 23.286 -12.817 3.309 1.00 68.25 126 ALA A CA 1
ATOM 981 C C . ALA A 1 126 ? 22.846 -11.341 3.309 1.00 68.25 126 ALA A C 1
ATOM 983 O O . ALA A 1 126 ? 21.849 -10.979 3.934 1.00 68.25 126 ALA A O 1
ATOM 984 N N . GLN A 1 127 ? 23.547 -10.487 2.560 1.00 73.12 127 GLN A N 1
ATOM 985 C CA . GLN A 1 127 ? 23.184 -9.080 2.422 1.00 73.12 127 GLN A CA 1
ATOM 986 C C . GLN A 1 127 ? 21.875 -8.886 1.639 1.00 73.12 127 GLN A C 1
ATOM 988 O O . GLN A 1 127 ? 21.065 -8.041 2.021 1.00 73.12 127 GLN A O 1
ATOM 993 N N . ARG A 1 128 ? 21.618 -9.702 0.610 1.00 75.44 128 ARG A N 1
ATOM 994 C CA . ARG A 1 128 ? 20.352 -9.725 -0.135 1.00 75.44 128 ARG A CA 1
ATOM 995 C C . ARG A 1 128 ? 19.193 -10.137 0.764 1.00 75.44 128 ARG A C 1
ATOM 997 O O . ARG A 1 128 ? 18.160 -9.478 0.730 1.00 75.44 128 ARG A O 1
ATOM 1004 N N . GLU A 1 129 ? 19.364 -11.147 1.613 1.00 76.44 129 GLU A N 1
ATOM 1005 C CA . GLU A 1 129 ? 18.338 -11.548 2.587 1.00 76.44 129 GLU A CA 1
ATOM 1006 C C . GLU A 1 129 ? 18.026 -10.426 3.592 1.00 76.44 129 GLU A C 1
ATOM 1008 O O . GLU A 1 129 ? 16.860 -10.143 3.874 1.00 76.44 129 GLU A O 1
ATOM 1013 N N . ILE A 1 130 ? 19.042 -9.697 4.069 1.00 77.31 130 ILE A N 1
ATOM 1014 C CA . ILE A 1 130 ? 18.844 -8.509 4.921 1.00 77.31 130 ILE A CA 1
ATOM 1015 C C . ILE A 1 130 ? 18.076 -7.405 4.174 1.00 77.31 130 ILE A C 1
ATOM 1017 O O . ILE A 1 130 ? 17.180 -6.771 4.740 1.00 77.31 130 ILE A O 1
ATOM 1021 N N . GLN A 1 131 ? 18.398 -7.169 2.901 1.00 82.69 131 GLN A N 1
ATOM 1022 C CA . GLN A 1 131 ? 17.707 -6.179 2.071 1.00 82.69 131 GLN A CA 1
ATOM 1023 C C . GLN A 1 131 ? 16.260 -6.587 1.765 1.00 82.69 131 GLN A C 1
ATOM 1025 O O . GLN A 1 131 ? 15.378 -5.730 1.734 1.00 82.69 131 GLN A O 1
ATOM 1030 N N . LEU A 1 132 ? 15.993 -7.882 1.570 1.00 82.88 132 LEU A N 1
ATOM 1031 C CA . LEU A 1 132 ? 14.645 -8.428 1.394 1.00 82.88 132 LEU A CA 1
ATOM 1032 C C . LEU A 1 132 ? 13.826 -8.327 2.685 1.00 82.88 132 LEU A C 1
ATOM 1034 O O . LEU A 1 132 ? 12.651 -7.969 2.634 1.00 82.88 132 LEU A O 1
ATOM 1038 N N . SER A 1 133 ? 14.447 -8.561 3.844 1.00 82.56 133 SER A N 1
ATOM 1039 C CA . SER A 1 133 ? 13.819 -8.341 5.152 1.00 82.56 133 SER A CA 1
ATOM 1040 C C . SER A 1 133 ? 13.465 -6.864 5.364 1.00 82.56 133 SER A C 1
ATOM 1042 O O . SER A 1 133 ? 12.328 -6.538 5.704 1.00 82.56 133 SER A O 1
ATOM 1044 N N . SER A 1 134 ? 14.394 -5.952 5.050 1.00 84.62 134 SER A N 1
ATOM 1045 C CA . SER A 1 134 ? 14.149 -4.501 5.070 1.00 84.62 134 SER A CA 1
ATOM 1046 C C . SER A 1 134 ? 13.025 -4.093 4.113 1.00 84.62 134 SER A C 1
ATOM 1048 O O . SER A 1 134 ? 12.145 -3.317 4.484 1.00 84.62 134 SER A O 1
ATOM 1050 N N . MET A 1 135 ? 13.016 -4.648 2.895 1.00 86.06 135 MET A N 1
ATOM 1051 C CA . MET A 1 135 ? 11.951 -4.431 1.916 1.00 86.06 135 MET A CA 1
ATOM 1052 C C . MET A 1 135 ? 10.604 -4.892 2.476 1.00 86.06 135 MET A C 1
ATOM 1054 O O . MET A 1 135 ? 9.635 -4.141 2.432 1.00 86.06 135 MET A O 1
ATOM 1058 N N . LYS A 1 136 ? 10.535 -6.093 3.057 1.00 86.88 136 LYS A N 1
ATOM 1059 C CA . LYS A 1 136 ? 9.307 -6.620 3.660 1.00 86.88 136 LYS A CA 1
ATOM 1060 C C . LYS A 1 136 ? 8.795 -5.723 4.792 1.00 86.88 136 LYS A C 1
ATOM 1062 O O . LYS A 1 136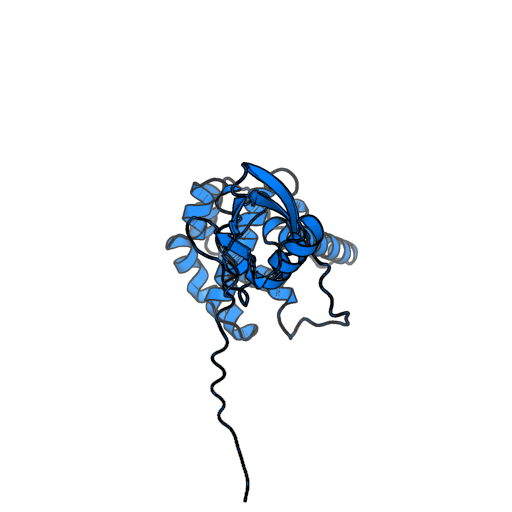 ? 7.611 -5.410 4.796 1.00 86.88 136 LYS A O 1
ATOM 1067 N N . ALA A 1 137 ? 9.671 -5.266 5.687 1.00 84.12 137 ALA A N 1
ATOM 1068 C CA . ALA A 1 137 ? 9.295 -4.362 6.774 1.00 84.12 137 ALA A CA 1
ATOM 1069 C C . ALA A 1 137 ? 8.763 -3.016 6.252 1.00 84.12 137 ALA A C 1
ATOM 1071 O O . ALA A 1 137 ? 7.799 -2.473 6.785 1.00 84.12 137 ALA A O 1
ATOM 1072 N N . LEU A 1 138 ? 9.348 -2.480 5.177 1.00 86.38 138 LEU A N 1
ATOM 1073 C CA . LEU A 1 138 ? 8.825 -1.280 4.522 1.00 86.38 138 LEU A CA 1
ATOM 1074 C C . LEU A 1 138 ? 7.460 -1.534 3.895 1.00 86.38 138 LEU A C 1
ATOM 1076 O O . LEU A 1 138 ? 6.578 -0.708 4.049 1.00 86.38 138 LEU A O 1
ATOM 1080 N N . TYR A 1 139 ? 7.251 -2.676 3.249 1.00 87.75 139 TYR A N 1
ATOM 1081 C CA . TYR A 1 139 ? 5.939 -3.057 2.729 1.00 87.75 139 TYR A CA 1
ATOM 1082 C C . TYR A 1 139 ? 4.881 -3.145 3.843 1.00 87.75 139 TYR A C 1
ATOM 1084 O O . TYR A 1 139 ? 3.804 -2.561 3.716 1.00 87.75 139 TYR A O 1
ATOM 1092 N N . GLU A 1 140 ? 5.216 -3.789 4.962 1.00 84.44 140 GLU A N 1
ATOM 1093 C CA . GLU A 1 140 ? 4.352 -3.878 6.145 1.00 84.44 140 GLU A CA 1
ATOM 1094 C C . GLU A 1 140 ? 4.056 -2.498 6.750 1.00 84.44 140 GLU A C 1
ATOM 1096 O O . GLU A 1 140 ? 2.924 -2.235 7.132 1.00 84.44 140 GLU A O 1
ATOM 1101 N N . ASN A 1 141 ? 5.020 -1.579 6.780 1.00 82.12 141 ASN A N 1
ATOM 1102 C CA . ASN A 1 141 ? 4.807 -0.238 7.333 1.00 82.12 141 ASN A CA 1
ATOM 1103 C C . ASN A 1 141 ? 4.097 0.720 6.365 1.00 82.12 141 ASN A C 1
ATOM 1105 O O . ASN A 1 141 ? 3.351 1.596 6.792 1.00 82.12 141 ASN A O 1
ATOM 1109 N N . PHE A 1 142 ? 4.369 0.598 5.067 1.00 80.06 142 PHE A N 1
ATOM 1110 C CA . PHE A 1 142 ? 3.960 1.566 4.048 1.00 80.06 142 PHE A CA 1
ATOM 1111 C C . PHE A 1 142 ? 2.633 1.196 3.389 1.00 80.06 142 PHE A C 1
ATOM 1113 O O . PHE A 1 142 ? 1.872 2.067 2.976 1.00 80.06 142 PHE A O 1
ATOM 1120 N N . PHE A 1 143 ? 2.344 -0.102 3.300 1.00 81.38 143 PHE A N 1
ATOM 1121 C CA . PHE A 1 143 ? 1.130 -0.626 2.679 1.00 81.38 143 PHE A CA 1
ATOM 1122 C C . PHE A 1 143 ? 0.294 -1.484 3.623 1.00 81.38 143 PHE A C 1
ATOM 1124 O O . PHE A 1 143 ? -0.739 -1.987 3.190 1.00 81.38 143 PHE A O 1
ATOM 1131 N N . TYR A 1 144 ? 0.750 -1.701 4.863 1.00 77.81 144 TYR A N 1
ATOM 1132 C CA . TYR A 1 144 ? 0.130 -2.643 5.801 1.00 77.81 144 TYR A CA 1
ATOM 1133 C C . TYR A 1 144 ? 0.020 -4.064 5.238 1.00 77.81 144 TYR A C 1
ATOM 1135 O O . TYR A 1 144 ? -0.806 -4.857 5.666 1.00 77.81 144 TYR A O 1
ATOM 1143 N N . ASP A 1 145 ? 0.869 -4.414 4.274 1.00 81.88 145 ASP A N 1
ATOM 1144 C CA . ASP A 1 145 ? 0.750 -5.655 3.521 1.00 81.88 145 ASP A CA 1
ATOM 1145 C C . ASP A 1 145 ? 2.121 -6.071 2.985 1.00 81.88 145 ASP A C 1
ATOM 1147 O O . ASP A 1 145 ? 2.922 -5.232 2.587 1.00 81.88 145 ASP A O 1
ATOM 1151 N N . ILE A 1 146 ? 2.388 -7.370 2.919 1.00 85.12 146 ILE A N 1
ATOM 1152 C CA . ILE A 1 146 ? 3.661 -7.932 2.453 1.00 85.12 146 ILE A CA 1
ATOM 1153 C C . ILE A 1 146 ? 3.802 -7.846 0.924 1.00 85.12 146 ILE A C 1
ATOM 1155 O O . ILE A 1 146 ? 2.793 -7.726 0.223 1.00 85.12 146 ILE A O 1
ATOM 1159 N N . PRO A 1 147 ? 5.017 -7.963 0.362 1.00 90.00 147 PRO A N 1
ATOM 1160 C CA . PRO A 1 147 ? 5.192 -8.064 -1.085 1.00 90.00 147 PRO A CA 1
ATOM 1161 C C . PRO A 1 147 ? 4.402 -9.228 -1.700 1.00 90.00 147 PRO A C 1
ATOM 1163 O O . PRO A 1 147 ? 4.348 -10.325 -1.130 1.00 90.00 147 PRO A O 1
ATOM 1166 N N . LEU A 1 148 ? 3.835 -9.015 -2.891 1.00 88.00 148 LEU A N 1
ATOM 1167 C CA . LEU A 1 148 ? 3.039 -9.995 -3.640 1.00 88.00 148 LEU A CA 1
ATOM 1168 C C . LEU A 1 148 ? 3.765 -11.334 -3.769 1.00 88.00 148 LEU A C 1
ATOM 1170 O O . LEU A 1 148 ? 3.144 -12.382 -3.604 1.00 88.00 148 LEU A O 1
ATOM 1174 N N . HIS A 1 149 ? 5.078 -11.292 -3.999 1.00 86.62 149 HIS A N 1
ATOM 1175 C CA . HIS A 1 149 ? 5.950 -12.460 -4.093 1.00 86.62 149 HIS A CA 1
ATOM 1176 C C . HIS A 1 149 ? 5.721 -13.477 -2.962 1.00 86.62 149 HIS A C 1
ATOM 1178 O O . HIS A 1 149 ? 5.543 -14.666 -3.222 1.00 86.62 149 HIS A O 1
ATOM 1184 N N . TYR A 1 150 ? 5.629 -13.009 -1.714 1.00 83.31 150 TYR A N 1
ATOM 1185 C CA . TYR A 1 150 ? 5.461 -13.868 -0.540 1.00 83.31 150 TYR A CA 1
ATOM 1186 C C . TYR A 1 150 ? 4.017 -14.353 -0.337 1.00 83.31 150 TYR A C 1
ATOM 1188 O O . TYR A 1 150 ? 3.780 -15.290 0.426 1.00 83.31 150 TYR A O 1
ATOM 1196 N N . ARG A 1 151 ? 3.037 -13.760 -1.031 1.00 80.69 151 ARG A N 1
ATOM 1197 C CA . ARG A 1 151 ? 1.646 -14.246 -1.036 1.00 80.69 151 ARG A CA 1
ATOM 1198 C C . ARG A 1 151 ? 1.437 -15.397 -2.014 1.00 80.69 151 ARG A C 1
ATOM 1200 O O . ARG A 1 151 ? 0.466 -16.145 -1.880 1.00 80.69 151 ARG A O 1
ATOM 1207 N N . LEU A 1 152 ? 2.311 -15.543 -3.012 1.00 79.75 152 LEU A N 1
ATOM 1208 C CA . LEU A 1 152 ? 2.161 -16.566 -4.040 1.00 79.75 152 LEU A CA 1
ATOM 1209 C C . LEU A 1 152 ? 2.479 -17.958 -3.491 1.00 79.75 152 LEU A C 1
ATOM 1211 O O . LEU A 1 152 ? 3.475 -18.193 -2.810 1.00 79.75 152 LEU A O 1
ATOM 1215 N N . ARG A 1 153 ? 1.617 -18.920 -3.835 1.00 59.72 153 ARG A N 1
ATOM 1216 C CA . ARG A 1 153 ? 1.629 -20.297 -3.313 1.00 59.72 153 ARG A CA 1
ATOM 1217 C C . ARG A 1 153 ? 2.945 -21.049 -3.580 1.00 59.72 153 ARG A C 1
ATOM 1219 O O . ARG A 1 153 ? 3.270 -21.936 -2.799 1.00 59.72 153 ARG A O 1
ATOM 1226 N N . LYS A 1 154 ? 3.699 -20.669 -4.625 1.00 56.41 154 LYS A N 1
ATOM 1227 C CA . LYS A 1 154 ? 5.028 -21.219 -4.965 1.00 56.41 154 LYS A CA 1
ATOM 1228 C C . LYS A 1 154 ? 6.133 -20.855 -3.951 1.00 56.41 154 LYS A C 1
ATOM 1230 O O . LYS A 1 154 ? 7.114 -21.580 -3.883 1.00 56.41 154 LYS A O 1
ATOM 1235 N N . TYR A 1 155 ? 5.961 -19.807 -3.134 1.00 52.94 155 TYR A N 1
ATOM 1236 C CA . TYR A 1 155 ? 6.971 -19.317 -2.175 1.00 52.94 155 TYR A CA 1
ATOM 1237 C C . TYR A 1 155 ? 6.652 -19.629 -0.706 1.00 52.94 155 TYR A C 1
ATOM 1239 O O . TYR A 1 155 ? 7.274 -19.084 0.206 1.00 52.94 155 TYR A O 1
ATOM 1247 N N . LYS A 1 156 ? 5.707 -20.540 -0.437 1.00 46.78 156 LYS A N 1
ATOM 1248 C CA . LYS A 1 156 ? 5.494 -21.057 0.922 1.00 46.78 156 LYS A CA 1
ATOM 1249 C C . LYS A 1 156 ? 6.601 -22.051 1.298 1.00 46.78 156 LYS A C 1
ATOM 1251 O O . LYS A 1 156 ? 6.400 -23.255 1.179 1.00 46.78 156 LYS A O 1
ATOM 1256 N N . SER A 1 157 ? 7.725 -21.554 1.814 1.00 45.75 157 SER A N 1
ATOM 1257 C CA . SER A 1 157 ? 8.624 -22.340 2.668 1.00 45.75 157 SER A CA 1
ATOM 1258 C C . SER A 1 157 ? 8.234 -22.147 4.145 1.00 45.75 157 SER A C 1
ATOM 1260 O O . SER A 1 157 ? 8.122 -21.024 4.629 1.00 45.75 157 SER A O 1
ATOM 1262 N N . THR A 1 158 ? 7.880 -23.266 4.788 1.00 44.78 158 THR A N 1
ATOM 1263 C CA . THR A 1 158 ? 7.655 -23.559 6.226 1.0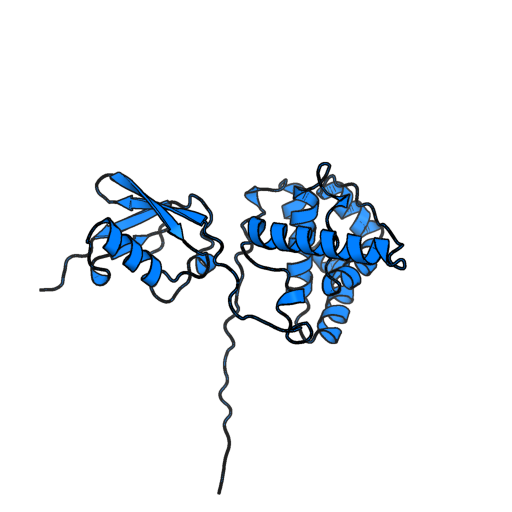0 44.78 158 THR A CA 1
ATOM 1264 C C . THR A 1 158 ? 7.338 -22.408 7.217 1.00 44.78 158 THR A C 1
ATOM 1266 O O . THR A 1 158 ? 8.229 -21.938 7.906 1.00 44.78 158 THR A O 1
ATOM 1269 N N . ARG A 1 159 ? 6.038 -22.052 7.321 1.00 45.25 159 ARG A N 1
ATOM 1270 C CA . ARG A 1 159 ? 5.175 -21.699 8.502 1.00 45.25 159 ARG A CA 1
ATOM 1271 C C . ARG A 1 159 ? 5.746 -20.947 9.750 1.00 45.25 159 ARG A C 1
ATOM 1273 O O . ARG A 1 159 ? 6.851 -21.236 10.177 1.00 45.25 159 ARG A O 1
ATOM 1280 N N . PRO A 1 160 ? 4.934 -20.105 10.452 1.00 43.75 160 PRO A N 1
ATOM 1281 C CA . PRO A 1 160 ? 3.496 -20.300 10.655 1.00 43.75 160 PRO A CA 1
ATOM 1282 C C . PRO A 1 160 ? 2.573 -19.244 10.047 1.00 43.75 160 PRO A C 1
ATOM 1284 O O . PRO A 1 160 ? 2.915 -18.094 9.789 1.00 43.75 160 PRO A O 1
ATOM 1287 N N . ALA A 1 161 ? 1.344 -19.707 9.830 1.00 47.78 161 ALA A N 1
ATOM 1288 C CA . ALA A 1 161 ? 0.175 -18.910 9.531 1.00 47.78 161 ALA A CA 1
ATOM 1289 C C . ALA A 1 161 ? -0.219 -18.092 10.770 1.00 47.78 161 ALA A C 1
ATOM 1291 O O . ALA A 1 161 ? -1.055 -18.507 11.557 1.00 47.78 161 ALA A O 1
ATOM 1292 N N . HIS A 1 162 ? 0.426 -16.948 10.943 1.00 43.22 162 HIS A N 1
ATOM 1293 C CA . HIS A 1 162 ? -0.147 -15.764 11.567 1.00 43.22 162 HIS A CA 1
ATOM 1294 C C . HIS A 1 162 ? 0.762 -14.611 11.163 1.00 43.22 162 HIS A C 1
ATOM 1296 O O . HIS A 1 162 ? 1.850 -14.446 11.705 1.00 43.22 162 HIS A O 1
ATOM 1302 N N . HIS A 1 163 ? 0.344 -13.850 10.149 1.00 47.97 163 HIS A N 1
ATOM 1303 C CA . HIS A 1 163 ? 0.962 -12.548 9.927 1.00 47.97 163 HIS A CA 1
ATOM 1304 C C . HIS A 1 163 ? 0.740 -11.738 11.207 1.00 47.97 163 HIS A C 1
ATOM 1306 O O . HIS A 1 163 ? -0.429 -11.640 11.615 1.00 47.97 163 HIS A O 1
ATOM 1312 N N . PRO A 1 164 ? 1.805 -11.218 11.848 1.00 55.47 164 PRO A N 1
ATOM 1313 C CA . PRO A 1 164 ? 1.650 -10.380 13.026 1.00 55.47 164 PRO A CA 1
ATOM 1314 C C . PRO A 1 164 ? 0.671 -9.258 12.685 1.00 55.47 164 PRO A C 1
ATOM 1316 O O . PRO A 1 164 ? 0.680 -8.731 11.570 1.00 55.47 164 PRO A O 1
ATOM 1319 N N . ARG A 1 165 ? -0.261 -8.981 13.599 1.00 69.19 165 ARG A N 1
ATOM 1320 C CA . ARG A 1 165 ? -1.177 -7.858 13.426 1.00 69.19 165 ARG A CA 1
ATOM 1321 C C . ARG A 1 165 ? -0.358 -6.577 13.466 1.00 69.19 165 ARG A C 1
ATOM 1323 O O . ARG A 1 165 ? 0.345 -6.340 14.445 1.00 69.19 165 ARG A O 1
ATOM 1330 N N . VAL A 1 166 ? -0.404 -5.813 12.379 1.00 72.12 166 VAL A N 1
ATOM 1331 C CA . VAL A 1 166 ? 0.224 -4.494 12.318 1.00 72.12 166 VAL A CA 1
ATOM 1332 C C . VAL A 1 166 ? -0.863 -3.520 12.722 1.00 72.12 166 VAL A C 1
ATOM 1334 O O . VAL A 1 166 ? -1.796 -3.269 11.960 1.00 72.12 166 VAL A O 1
ATOM 1337 N N . LEU A 1 167 ? -0.766 -3.046 13.960 1.00 82.69 167 LEU A N 1
ATOM 1338 C CA . LEU A 1 167 ? -1.740 -2.126 14.522 1.00 82.69 167 LEU A CA 1
ATOM 1339 C C . LEU A 1 167 ? -1.457 -0.704 14.030 1.00 82.69 167 LEU A C 1
ATOM 1341 O O . LEU A 1 167 ? -0.314 -0.245 14.011 1.00 82.69 167 LEU A O 1
ATOM 1345 N N . MET A 1 168 ? -2.518 -0.006 13.652 1.00 86.69 168 MET A N 1
ATOM 1346 C CA . MET A 1 168 ? -2.546 1.422 13.379 1.00 86.69 168 MET A CA 1
ATOM 1347 C C . MET A 1 168 ? -3.549 2.096 14.313 1.00 86.69 168 MET A C 1
ATOM 1349 O O . MET A 1 168 ? -4.509 1.478 14.759 1.00 86.69 168 MET A O 1
ATOM 1353 N N . GLN A 1 169 ? -3.350 3.385 14.575 1.00 89.44 169 GLN A N 1
ATOM 1354 C CA . GLN A 1 169 ? -4.274 4.170 15.390 1.00 89.44 169 GLN A CA 1
ATOM 1355 C C . GLN A 1 169 ? -5.313 4.857 14.520 1.00 89.44 169 GLN A C 1
ATOM 1357 O O . GLN A 1 169 ? -4.947 5.516 13.551 1.00 89.44 169 GLN A O 1
ATOM 1362 N N . ILE A 1 170 ? -6.583 4.770 14.891 1.00 95.69 170 ILE A N 1
ATOM 1363 C CA . ILE A 1 170 ? -7.678 5.542 14.291 1.00 95.69 170 ILE A CA 1
ATOM 1364 C C . ILE A 1 170 ? -8.386 6.377 15.357 1.00 95.69 170 ILE A C 1
ATOM 1366 O O . ILE A 1 170 ? -8.286 6.090 16.549 1.00 95.69 170 ILE A O 1
ATOM 1370 N N . LEU A 1 171 ? -9.101 7.415 14.926 1.00 96.81 171 LEU A N 1
ATOM 1371 C CA . LEU A 1 171 ? -9.843 8.316 15.802 1.00 96.81 171 LEU A CA 1
ATOM 1372 C C . LEU A 1 171 ? -11.340 8.049 15.669 1.00 96.81 171 LEU A C 1
ATOM 1374 O O . LEU A 1 171 ? -11.887 8.106 14.572 1.00 96.81 171 LEU A O 1
ATOM 1378 N N . VAL A 1 172 ? -12.024 7.827 16.787 1.00 97.50 172 VAL A N 1
ATOM 1379 C CA . VAL A 1 172 ? -13.485 7.718 16.832 1.00 97.50 172 VAL A CA 1
ATOM 1380 C C . VAL A 1 172 ? -14.039 8.901 17.611 1.00 97.50 172 VAL A C 1
ATOM 1382 O O . VAL A 1 172 ? -13.721 9.093 18.783 1.00 97.50 172 VAL A O 1
ATOM 1385 N N . LYS A 1 173 ? -14.871 9.711 16.958 1.00 97.38 173 LYS A N 1
ATOM 1386 C CA . LYS A 1 173 ? -15.515 10.881 17.553 1.00 97.38 173 LYS A CA 1
ATOM 1387 C C . LYS A 1 173 ? -17.000 10.637 17.760 1.00 97.38 173 LYS A C 1
ATOM 1389 O O . LYS A 1 173 ? -17.730 10.340 16.815 1.00 97.38 173 LYS A O 1
ATOM 1394 N N . THR A 1 174 ? -17.451 10.798 18.995 1.00 93.56 174 THR A N 1
ATOM 1395 C CA . THR A 1 174 ? -18.858 10.681 19.376 1.00 93.56 174 THR A CA 1
ATOM 1396 C C . THR A 1 174 ? -19.632 11.957 19.032 1.00 93.56 174 THR A C 1
ATOM 1398 O O . THR A 1 174 ? -19.058 13.032 18.831 1.00 93.56 174 THR A O 1
ATOM 1401 N N . LEU A 1 175 ? -20.965 11.868 19.041 1.00 87.62 175 LEU A N 1
ATOM 1402 C CA . LEU A 1 175 ? -21.850 13.034 18.909 1.00 87.62 175 LEU A CA 1
ATOM 1403 C C . LEU A 1 175 ? -21.679 14.076 20.024 1.00 87.62 175 LEU A C 1
ATOM 1405 O O . LEU A 1 175 ? -21.958 15.250 19.805 1.00 87.62 175 LEU A O 1
ATOM 1409 N N . THR A 1 176 ? -21.190 13.675 21.201 1.00 88.06 176 THR A N 1
ATOM 1410 C CA . THR A 1 176 ? -20.888 14.599 22.308 1.00 88.06 176 THR A CA 1
ATOM 1411 C C . THR A 1 176 ? -19.570 15.353 22.108 1.00 88.06 176 THR A C 1
ATOM 1413 O O . THR A 1 176 ? -19.197 16.178 22.936 1.00 88.06 176 THR A O 1
ATOM 1416 N N . GLY A 1 177 ? -18.849 15.080 21.014 1.00 89.31 177 GLY A N 1
ATOM 1417 C CA . GLY A 1 177 ? -17.574 15.709 20.682 1.00 89.31 177 GLY A CA 1
ATOM 1418 C C . GLY A 1 177 ? -16.351 15.019 21.290 1.00 89.31 177 GLY A C 1
ATOM 1419 O O . GLY A 1 177 ? -15.228 15.378 20.929 1.00 89.31 177 GLY A O 1
ATOM 1420 N N . LYS A 1 178 ? -16.544 14.005 22.147 1.00 94.19 178 LYS A N 1
ATOM 1421 C CA . LYS A 1 178 ? -15.460 13.181 22.699 1.00 94.19 178 LYS A CA 1
ATOM 1422 C C . LYS A 1 178 ? -14.768 12.426 21.567 1.00 94.19 178 LYS A C 1
ATOM 1424 O O . LYS A 1 178 ? -15.435 11.828 20.728 1.00 94.19 178 LYS A O 1
ATOM 1429 N N . THR A 1 179 ? -13.439 12.454 21.549 1.00 95.31 179 THR A N 1
ATOM 1430 C CA . THR A 1 179 ? -12.620 11.700 20.590 1.00 95.31 179 THR A CA 1
ATOM 1431 C C . THR A 1 179 ? -11.798 10.669 21.349 1.00 95.31 179 THR A C 1
ATOM 1433 O O . THR A 1 179 ? -11.185 11.005 22.360 1.00 95.31 179 THR A O 1
ATOM 1436 N N . MET A 1 180 ? -11.798 9.429 20.873 1.00 95.56 180 MET A N 1
ATOM 1437 C CA . MET A 1 180 ? -10.989 8.332 21.400 1.00 95.56 180 MET A CA 1
ATOM 1438 C C . MET A 1 180 ? -10.077 7.785 20.306 1.00 95.56 180 MET A C 1
ATOM 1440 O O . MET A 1 180 ? -10.411 7.862 19.123 1.00 95.56 180 MET A O 1
ATOM 1444 N N . THR A 1 181 ? -8.948 7.219 20.715 1.00 95.88 181 THR A N 1
ATOM 1445 C CA . THR A 1 181 ? -7.998 6.561 19.817 1.00 95.88 181 THR A CA 1
ATOM 1446 C C . THR A 1 181 ? -8.104 5.057 20.006 1.00 95.88 181 THR A C 1
ATOM 1448 O O . THR A 1 181 ? -8.074 4.595 21.145 1.00 95.88 181 THR A O 1
ATOM 1451 N N . LEU A 1 182 ? -8.220 4.306 18.912 1.00 95.06 182 LEU A N 1
ATOM 1452 C CA . LEU A 1 182 ? -8.266 2.842 18.927 1.00 95.06 182 LEU A CA 1
ATOM 1453 C C . LEU A 1 182 ? -7.123 2.266 18.093 1.00 95.06 182 LEU A C 1
ATOM 1455 O O . LEU A 1 182 ? -6.849 2.771 17.002 1.00 95.06 182 LEU A O 1
ATOM 1459 N N . ASP A 1 183 ? -6.482 1.218 18.609 1.00 91.56 183 ASP A N 1
ATOM 1460 C CA . ASP A 1 183 ? -5.477 0.433 17.894 1.00 91.56 183 ASP A CA 1
ATOM 1461 C C . ASP A 1 183 ? -6.168 -0.700 17.122 1.00 91.56 183 ASP A C 1
ATOM 1463 O O . ASP A 1 183 ? -6.773 -1.604 17.704 1.00 91.56 183 ASP A O 1
ATOM 1467 N N . VAL A 1 184 ? -6.074 -0.651 15.798 1.00 91.62 184 VAL A N 1
ATOM 1468 C CA . VAL A 1 184 ? -6.782 -1.548 14.876 1.00 91.62 184 VAL A CA 1
ATOM 1469 C C . VAL A 1 184 ? -5.835 -2.118 13.831 1.00 91.62 184 VAL A C 1
ATOM 1471 O O . VAL A 1 184 ? -4.860 -1.479 13.446 1.00 91.62 184 VAL A O 1
ATOM 1474 N N . ASP A 1 185 ? -6.121 -3.311 13.332 1.00 89.25 185 ASP A N 1
ATOM 1475 C CA . ASP A 1 185 ? -5.481 -3.858 12.138 1.00 89.25 185 ASP A CA 1
ATOM 1476 C C . ASP A 1 185 ? -6.331 -3.509 10.906 1.00 89.25 185 ASP A C 1
ATOM 1478 O O . ASP A 1 185 ? -7.557 -3.514 10.958 1.00 89.25 185 ASP A O 1
ATOM 1482 N N . HIS A 1 186 ? -5.709 -3.232 9.760 1.00 82.50 186 HIS A N 1
ATOM 1483 C CA . HIS A 1 186 ? -6.439 -2.964 8.511 1.00 82.50 186 HIS A CA 1
ATOM 1484 C C . HIS A 1 186 ? -7.393 -4.108 8.098 1.00 82.50 186 HIS A C 1
ATOM 1486 O O . HIS A 1 186 ? -8.358 -3.873 7.370 1.00 82.50 186 HIS A O 1
ATOM 1492 N N . ARG A 1 187 ? -7.127 -5.338 8.559 1.00 85.25 187 ARG A N 1
ATOM 1493 C CA . ARG A 1 187 ? -7.958 -6.531 8.332 1.00 85.25 187 ARG A CA 1
ATOM 1494 C C . ARG A 1 187 ? -9.132 -6.644 9.294 1.00 85.25 187 ARG A C 1
ATOM 1496 O O . ARG A 1 187 ? -9.958 -7.528 9.083 1.00 85.25 187 ARG A O 1
ATOM 1503 N N . ASP A 1 188 ? -9.190 -5.814 10.333 1.00 87.56 188 ASP A N 1
ATOM 1504 C CA . ASP A 1 188 ? -10.332 -5.797 11.240 1.00 87.56 188 ASP A CA 1
ATOM 1505 C C . ASP A 1 188 ? -11.592 -5.440 10.469 1.00 87.56 188 ASP A C 1
ATOM 1507 O O . ASP A 1 188 ? -11.588 -4.584 9.577 1.00 87.56 188 ASP A O 1
ATOM 1511 N N . THR A 1 189 ? -12.673 -6.131 10.799 1.00 93.50 189 THR A N 1
ATOM 1512 C CA . THR A 1 189 ? -13.993 -5.810 10.281 1.00 93.50 189 THR A CA 1
ATOM 1513 C C . THR A 1 189 ? -14.564 -4.596 11.004 1.00 93.50 189 THR A C 1
ATOM 1515 O O . THR A 1 189 ? -14.131 -4.205 12.092 1.00 93.50 189 THR A O 1
ATOM 1518 N N . VAL A 1 190 ? -15.574 -3.976 10.406 1.00 96.62 190 VAL A N 1
ATOM 1519 C CA . VAL A 1 190 ? -16.338 -2.918 11.073 1.00 96.62 190 VAL A CA 1
ATOM 1520 C C . VAL A 1 190 ? -17.036 -3.466 12.324 1.00 96.62 190 VAL A C 1
ATOM 1522 O O . VAL A 1 190 ? -17.174 -2.734 13.303 1.00 96.62 190 VAL A O 1
ATOM 1525 N N . GLU A 1 191 ? -17.430 -4.742 12.333 1.00 94.44 191 GLU A N 1
ATOM 1526 C CA . GLU A 1 191 ? -17.949 -5.414 13.529 1.00 94.44 191 GLU A CA 1
ATOM 1527 C C . GLU A 1 191 ? -16.895 -5.519 14.644 1.00 94.44 191 GLU A C 1
ATOM 1529 O O . GLU A 1 191 ? -17.187 -5.149 15.783 1.00 94.44 191 GLU A O 1
ATOM 1534 N N . ASP A 1 192 ? -15.655 -5.908 14.319 1.00 94.50 192 ASP A N 1
ATOM 1535 C CA . ASP A 1 192 ? -14.540 -5.942 15.282 1.00 94.50 192 ASP A CA 1
ATOM 1536 C C . ASP A 1 192 ? -14.296 -4.556 15.901 1.00 94.50 192 ASP A C 1
ATOM 1538 O O . ASP A 1 192 ? -14.133 -4.416 17.117 1.00 94.50 192 ASP A O 1
ATOM 1542 N N . LEU A 1 193 ? -14.331 -3.504 15.075 1.00 96.56 193 LEU A N 1
ATOM 1543 C CA . LEU A 1 193 ? -14.202 -2.123 15.538 1.00 96.56 193 LEU A CA 1
ATOM 1544 C C . LEU A 1 193 ? -15.349 -1.728 16.483 1.00 96.56 193 LEU A C 1
ATOM 1546 O O . LEU A 1 193 ? -15.113 -1.109 17.522 1.00 96.56 193 LEU A O 1
ATOM 1550 N N . LYS A 1 194 ? -16.593 -2.100 16.165 1.00 97.00 194 LYS A N 1
ATOM 1551 C CA . LYS A 1 194 ? -17.731 -1.850 17.061 1.00 97.00 194 LYS A CA 1
ATOM 1552 C C . LYS A 1 194 ? -17.605 -2.604 18.381 1.00 97.00 194 LYS A C 1
ATOM 1554 O O . LYS A 1 194 ? -17.961 -2.058 19.425 1.00 97.00 194 LYS A O 1
ATOM 1559 N N . ALA A 1 195 ? -17.081 -3.827 18.358 1.00 94.88 195 ALA A N 1
ATOM 1560 C CA . ALA A 1 195 ? -16.808 -4.589 19.569 1.00 94.88 195 ALA A CA 1
ATOM 1561 C C . ALA A 1 195 ? -15.753 -3.890 20.448 1.00 94.88 195 ALA A C 1
ATOM 1563 O O . ALA A 1 195 ? -15.945 -3.775 21.659 1.00 94.88 195 ALA A O 1
ATOM 1564 N N . GLN A 1 196 ? -14.690 -3.330 19.854 1.00 94.50 196 GLN A N 1
ATOM 1565 C CA . GLN A 1 196 ? -13.727 -2.507 20.599 1.00 94.50 196 GLN A CA 1
ATOM 1566 C C . GLN A 1 196 ? -14.386 -1.264 21.214 1.00 94.50 196 GLN A C 1
ATOM 1568 O O . GLN A 1 196 ? -14.192 -0.983 22.396 1.00 94.50 196 GLN A O 1
ATOM 1573 N N . ILE A 1 197 ? -15.213 -0.545 20.446 1.00 95.50 197 ILE A N 1
ATOM 1574 C CA . ILE A 1 197 ? -15.954 0.627 20.940 1.00 95.50 197 ILE A CA 1
ATOM 1575 C C . ILE A 1 197 ? -16.899 0.237 22.081 1.00 95.50 197 ILE A C 1
ATOM 1577 O O . ILE A 1 197 ? -16.990 0.966 23.066 1.00 95.50 19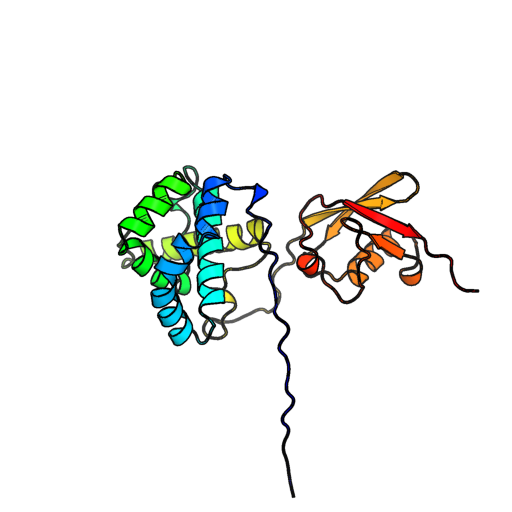7 ILE A O 1
ATOM 1581 N N . GLN A 1 198 ? -17.573 -0.913 21.997 1.00 94.31 198 GLN A N 1
ATOM 1582 C CA . GLN A 1 198 ? -18.405 -1.423 23.087 1.00 94.31 198 GLN A CA 1
ATOM 1583 C C . GLN A 1 198 ? -17.569 -1.675 24.346 1.00 94.31 198 GLN A C 1
ATOM 1585 O O . GLN A 1 198 ? -17.999 -1.318 25.438 1.00 94.31 198 GLN A O 1
ATOM 1590 N N . GLY A 1 199 ? -16.371 -2.248 24.206 1.00 91.44 199 GLY A N 1
ATOM 1591 C CA . GLY A 1 199 ? -15.462 -2.475 25.331 1.00 91.44 199 GLY A CA 1
ATOM 1592 C C . GLY A 1 199 ? -14.996 -1.187 26.020 1.00 91.44 199 GLY A C 1
ATOM 1593 O O . GLY A 1 199 ? -14.765 -1.197 27.227 1.00 91.44 199 GLY A O 1
ATOM 1594 N N . VAL A 1 200 ? -14.887 -0.080 25.277 1.00 89.94 200 VAL A N 1
ATOM 1595 C CA . VAL A 1 200 ? -14.404 1.214 25.793 1.00 89.94 200 VAL A CA 1
ATOM 1596 C C . VAL A 1 200 ? -15.539 2.115 26.295 1.00 89.94 200 VAL A C 1
ATOM 1598 O O . VAL A 1 200 ? -15.418 2.719 27.358 1.00 89.94 200 VAL A O 1
ATOM 1601 N N . GLU A 1 201 ? -16.641 2.222 25.551 1.00 91.75 201 GLU A N 1
ATOM 1602 C CA . GLU A 1 201 ? -17.751 3.144 25.846 1.00 91.75 201 GLU A CA 1
ATOM 1603 C C . GLU A 1 201 ? -18.989 2.450 26.434 1.00 91.75 201 GLU A C 1
ATOM 1605 O O . GLU A 1 201 ? -19.911 3.124 26.887 1.00 91.75 201 GLU A O 1
ATOM 1610 N N . GLY A 1 202 ? -19.059 1.117 26.402 1.00 91.50 202 GLY A N 1
ATOM 1611 C CA . GLY A 1 202 ? -20.223 0.355 26.865 1.00 91.50 202 GLY A CA 1
ATOM 1612 C C . GLY A 1 202 ? -21.436 0.403 25.930 1.00 91.50 202 GLY A C 1
ATOM 1613 O O . GLY A 1 202 ? -22.501 -0.090 26.293 1.00 91.50 202 GLY A O 1
ATOM 1614 N N . ILE A 1 203 ? -21.305 0.984 24.733 1.00 92.06 203 ILE A N 1
ATOM 1615 C CA . ILE A 1 203 ? -22.407 1.130 23.771 1.00 92.06 203 ILE A CA 1
ATOM 1616 C C . ILE A 1 203 ? -22.619 -0.202 23.026 1.00 92.06 203 ILE A C 1
ATOM 1618 O O . ILE A 1 203 ? -21.692 -0.657 22.353 1.00 92.06 203 ILE A O 1
ATOM 1622 N N . PRO A 1 204 ? -23.812 -0.824 23.077 1.00 94.44 204 PRO A N 1
ATOM 1623 C CA . PRO A 1 204 ? -24.117 -2.051 22.336 1.00 94.44 204 PRO A CA 1
ATOM 1624 C C . PRO A 1 204 ? -23.851 -1.941 20.824 1.00 94.44 204 PRO A C 1
ATOM 1626 O O . PRO A 1 204 ? -24.158 -0.921 20.213 1.00 94.44 204 PRO A O 1
ATOM 1629 N N . ILE A 1 205 ? -23.280 -2.986 20.212 1.00 92.81 205 ILE A N 1
ATOM 1630 C CA . ILE A 1 205 ? -22.846 -3.017 18.795 1.00 92.81 205 ILE A CA 1
ATOM 1631 C C . ILE A 1 205 ? -23.979 -2.652 17.817 1.00 92.81 205 ILE A C 1
ATOM 1633 O O . ILE A 1 205 ? -23.759 -1.940 16.833 1.00 92.81 205 ILE A O 1
ATOM 1637 N N . ASP A 1 206 ? -25.200 -3.099 18.095 1.00 93.19 206 ASP A N 1
ATOM 1638 C CA . ASP A 1 206 ? -26.414 -2.829 17.316 1.00 93.19 206 ASP A CA 1
ATOM 1639 C C . ASP A 1 206 ? -26.847 -1.354 17.377 1.00 93.19 206 ASP A C 1
ATOM 1641 O O . ASP A 1 206 ? -27.360 -0.800 16.396 1.00 93.19 206 ASP A O 1
ATOM 1645 N N . GLN A 1 207 ? -26.553 -0.685 18.492 1.00 94.88 207 GLN A N 1
ATOM 1646 C CA . GLN A 1 207 ? -26.767 0.749 18.681 1.00 94.88 207 GLN A CA 1
ATOM 1647 C C . GLN A 1 207 ? -25.670 1.598 18.029 1.00 94.88 207 GLN A C 1
ATOM 1649 O O . GLN A 1 207 ? -25.833 2.811 17.889 1.00 94.88 207 GLN A O 1
ATOM 1654 N N . GLN A 1 208 ? -24.567 1.001 17.572 1.00 96.56 208 GLN A N 1
ATOM 1655 C CA . GLN A 1 208 ? -23.482 1.736 16.932 1.00 96.56 208 GLN A CA 1
ATOM 1656 C C . GLN A 1 208 ? -23.722 1.920 15.426 1.00 96.56 208 GLN A C 1
ATOM 1658 O O . GLN A 1 208 ? -23.880 0.980 14.631 1.00 96.56 208 GLN A O 1
ATOM 1663 N N . ARG A 1 209 ? -23.702 3.176 14.980 1.00 96.81 209 ARG A N 1
ATOM 1664 C CA . ARG A 1 209 ? -23.591 3.554 13.568 1.00 96.81 209 ARG A CA 1
ATOM 1665 C C . ARG A 1 209 ? -22.275 4.293 13.362 1.00 96.81 209 ARG A C 1
ATOM 1667 O O . ARG A 1 209 ? -22.113 5.410 13.843 1.00 96.81 209 ARG A O 1
ATOM 1674 N N . LEU A 1 210 ? -21.360 3.671 12.626 1.00 97.56 210 LEU A N 1
ATOM 1675 C CA . LEU A 1 210 ? -20.075 4.266 12.273 1.00 97.56 210 LEU A CA 1
ATOM 1676 C C . LEU A 1 210 ? -20.162 4.907 10.888 1.00 97.56 210 LEU A C 1
ATOM 1678 O O . LEU A 1 210 ? -20.709 4.311 9.957 1.00 97.56 210 LEU A O 1
ATOM 1682 N N . ILE A 1 211 ? -19.647 6.128 10.768 1.00 96.12 211 ILE A N 1
ATOM 1683 C CA . ILE A 1 211 ? -19.650 6.917 9.535 1.00 96.12 211 ILE A CA 1
ATOM 1684 C C . ILE A 1 211 ? -18.223 7.379 9.249 1.00 96.12 211 ILE A C 1
ATOM 1686 O O . ILE A 1 211 ? -17.587 8.002 10.097 1.00 96.12 211 ILE A O 1
ATOM 1690 N N . PHE A 1 212 ? -17.743 7.121 8.039 1.00 95.81 212 PHE A N 1
ATOM 1691 C CA . PHE A 1 212 ? -16.437 7.559 7.557 1.00 95.81 212 PHE A CA 1
ATOM 1692 C C . PHE A 1 212 ? -16.601 8.230 6.193 1.00 95.81 212 PHE A C 1
ATOM 1694 O O . PHE A 1 212 ? -17.258 7.679 5.313 1.00 95.81 212 PHE A O 1
ATOM 1701 N N . VAL A 1 213 ? -16.054 9.441 6.025 1.00 92.88 213 VAL A N 1
ATOM 1702 C CA . VAL A 1 213 ? -16.153 10.235 4.777 1.00 92.88 213 VAL A CA 1
ATOM 1703 C C . VAL A 1 213 ? -17.605 10.331 4.266 1.00 92.88 213 VAL A C 1
ATOM 1705 O O . VAL A 1 213 ? -17.910 10.126 3.096 1.00 92.88 213 VAL A O 1
ATOM 1708 N N . GLY A 1 214 ? -18.546 10.572 5.186 1.00 88.56 214 GLY A N 1
ATOM 1709 C CA . GLY A 1 214 ? -19.978 10.671 4.874 1.00 88.56 214 GLY A CA 1
ATOM 1710 C C . GLY A 1 214 ? -20.672 9.348 4.517 1.00 88.56 214 GLY A C 1
ATOM 1711 O O . GLY A 1 214 ? -21.877 9.350 4.279 1.00 88.56 214 GLY A O 1
ATOM 1712 N N . LYS A 1 215 ? -19.958 8.216 4.515 1.00 92.31 215 LYS A N 1
ATOM 1713 C CA . LYS A 1 215 ? -20.506 6.888 4.226 1.00 92.31 215 LYS A CA 1
ATOM 1714 C C . LYS A 1 215 ? -20.682 6.076 5.507 1.00 92.31 215 LYS A C 1
ATOM 1716 O O . LYS A 1 215 ? -19.776 5.993 6.333 1.00 92.31 215 LYS A O 1
ATOM 1721 N N . GLN A 1 216 ? -21.848 5.447 5.660 1.00 95.50 216 GLN A N 1
ATOM 1722 C CA . GLN A 1 216 ? -22.063 4.469 6.724 1.00 95.50 216 GLN A CA 1
ATOM 1723 C C . GLN A 1 216 ? -21.230 3.212 6.460 1.00 95.50 216 GLN A C 1
ATOM 1725 O O . GLN A 1 216 ? -21.226 2.681 5.349 1.00 95.50 216 GLN A O 1
ATOM 1730 N N . LEU A 1 217 ? -20.567 2.730 7.505 1.00 96.56 217 LEU A N 1
ATOM 1731 C CA . LEU A 1 217 ? -19.784 1.508 7.460 1.00 96.56 217 LEU A CA 1
ATOM 1732 C C . LEU A 1 217 ? -20.671 0.260 7.631 1.00 96.56 217 LEU A C 1
ATOM 1734 O O . LEU A 1 217 ? -21.602 0.238 8.440 1.00 96.56 217 LEU A O 1
ATOM 1738 N N . GLU A 1 218 ? -20.361 -0.766 6.847 1.00 94.25 218 GLU A N 1
ATOM 1739 C CA . GLU A 1 218 ? -20.988 -2.093 6.801 1.00 94.25 218 GLU A CA 1
ATOM 1740 C C . GLU A 1 218 ? -20.172 -3.116 7.602 1.00 94.25 218 GLU A C 1
ATOM 1742 O O . GLU A 1 218 ? -18.966 -3.222 7.390 1.00 94.25 218 GLU A O 1
ATOM 1747 N N . ASP A 1 219 ? -20.842 -3.900 8.450 1.00 89.12 219 ASP A N 1
ATOM 1748 C CA . ASP A 1 219 ? -20.227 -4.777 9.463 1.00 89.12 219 ASP A CA 1
ATOM 1749 C C . ASP A 1 219 ? -19.256 -5.817 8.890 1.00 89.12 219 ASP A C 1
ATOM 1751 O O . ASP A 1 219 ? -18.161 -5.990 9.416 1.00 89.12 219 ASP A O 1
ATOM 1755 N N . MET A 1 220 ? -19.610 -6.433 7.758 1.00 91.38 220 MET A N 1
ATOM 1756 C CA . MET A 1 220 ? -18.814 -7.489 7.117 1.00 91.38 220 MET A CA 1
ATOM 1757 C C . MET A 1 220 ? -17.628 -6.973 6.289 1.00 91.38 220 MET A C 1
ATOM 1759 O O . MET A 1 220 ? -16.892 -7.776 5.715 1.00 91.38 220 MET A O 1
ATOM 1763 N N . ARG A 1 221 ? -17.454 -5.652 6.169 1.00 82.44 221 ARG A N 1
ATOM 1764 C CA . ARG A 1 221 ? -16.324 -5.059 5.443 1.00 82.44 221 ARG A CA 1
ATOM 1765 C C . ARG A 1 221 ? -15.169 -4.776 6.389 1.00 82.44 221 ARG A C 1
ATOM 1767 O O . ARG A 1 221 ? -15.372 -4.446 7.554 1.00 82.44 221 ARG A O 1
ATOM 1774 N N . THR A 1 222 ? -13.958 -4.876 5.864 1.00 87.75 222 THR A N 1
ATOM 1775 C CA . THR A 1 222 ? -12.724 -4.567 6.587 1.00 87.75 222 THR A CA 1
ATOM 1776 C C . THR A 1 222 ? -12.425 -3.070 6.575 1.00 87.75 222 THR A C 1
ATOM 1778 O O . THR A 1 222 ? -12.919 -2.333 5.718 1.00 87.75 222 THR A O 1
ATOM 1781 N N . LEU A 1 223 ? -11.581 -2.593 7.491 1.00 89.88 223 LEU A N 1
ATOM 1782 C CA . LEU A 1 223 ? -11.108 -1.202 7.476 1.00 89.88 223 LEU A CA 1
ATOM 1783 C C . LEU A 1 223 ? -10.335 -0.875 6.184 1.00 89.88 223 LEU A C 1
ATOM 1785 O O . LEU A 1 223 ? -10.450 0.234 5.651 1.00 89.88 223 LEU A O 1
ATOM 1789 N N . ALA A 1 224 ? -9.610 -1.857 5.637 1.00 79.94 224 ALA A N 1
ATOM 1790 C CA . ALA A 1 224 ? -8.921 -1.752 4.353 1.00 79.94 224 ALA A CA 1
ATOM 1791 C C . ALA A 1 224 ? -9.880 -1.510 3.175 1.00 79.94 224 ALA A C 1
ATOM 1793 O O . ALA A 1 224 ? -9.543 -0.735 2.280 1.00 79.94 224 ALA A O 1
ATOM 1794 N N . ASP A 1 225 ? -11.090 -2.084 3.194 1.00 79.81 225 ASP A N 1
ATOM 1795 C CA . ASP A 1 225 ? -12.101 -1.869 2.142 1.00 79.81 225 ASP A CA 1
ATOM 1796 C C . ASP A 1 225 ? -12.566 -0.405 2.058 1.00 79.81 225 ASP A C 1
ATOM 1798 O O . ASP A 1 225 ? -13.061 0.039 1.020 1.00 79.81 225 ASP A O 1
ATOM 1802 N N . TYR A 1 226 ? -12.397 0.361 3.139 1.00 82.81 226 TYR A N 1
ATOM 1803 C CA . TYR A 1 226 ? -12.672 1.799 3.193 1.00 82.81 226 TYR A CA 1
ATOM 1804 C C . TYR A 1 226 ? -11.424 2.662 3.024 1.00 82.81 226 TYR A C 1
ATOM 1806 O O . TYR A 1 226 ? -11.514 3.880 3.151 1.00 82.81 226 TYR A O 1
ATOM 1814 N N . SER A 1 227 ? -10.267 2.058 2.730 1.00 83.19 227 SER A N 1
ATOM 1815 C CA . SER A 1 227 ? -8.979 2.759 2.663 1.00 83.19 227 SER A CA 1
ATOM 1816 C C . SER A 1 227 ? -8.659 3.537 3.945 1.00 83.19 227 SER A C 1
ATOM 1818 O O . SER A 1 227 ? -8.071 4.615 3.882 1.00 83.19 227 SER A O 1
ATOM 1820 N N . MET A 1 228 ? -9.067 3.026 5.114 1.00 85.38 228 MET A N 1
ATOM 1821 C CA . MET A 1 228 ? -8.736 3.685 6.375 1.00 85.38 228 MET A CA 1
ATOM 1822 C C . MET A 1 228 ? -7.240 3.579 6.648 1.00 85.38 228 MET A C 1
ATOM 1824 O O . MET A 1 228 ? -6.644 2.507 6.565 1.00 85.38 228 MET A O 1
ATOM 1828 N N . VAL A 1 229 ? -6.656 4.717 6.999 1.00 83.38 229 VAL A N 1
ATOM 1829 C CA . VAL A 1 229 ? -5.248 4.863 7.367 1.00 83.38 229 VAL A CA 1
ATOM 1830 C C . VAL A 1 229 ? -5.117 5.352 8.804 1.00 83.38 229 VAL A C 1
ATOM 1832 O O . VAL A 1 229 ? -6.099 5.757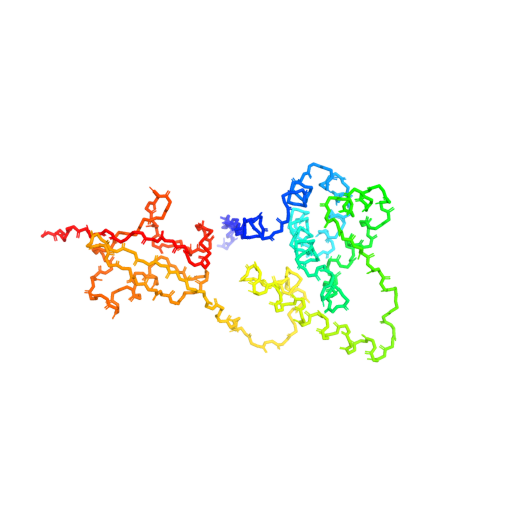 9.438 1.00 83.38 229 VAL A O 1
ATOM 1835 N N . LYS A 1 230 ? -3.885 5.371 9.315 1.00 84.88 230 LYS A N 1
ATOM 1836 C CA . LYS A 1 230 ? -3.573 5.963 10.616 1.00 84.88 230 LYS A CA 1
ATOM 1837 C C . LYS A 1 230 ? -4.157 7.380 10.733 1.00 84.88 230 LYS A C 1
ATOM 1839 O O . LYS A 1 230 ? -4.024 8.190 9.823 1.00 84.88 230 LYS A O 1
ATOM 1844 N N . ASN A 1 231 ? -4.760 7.678 11.879 1.00 90.31 231 ASN A N 1
ATOM 1845 C CA . ASN A 1 231 ? -5.442 8.925 12.228 1.00 90.31 231 ASN A CA 1
ATOM 1846 C C . ASN A 1 231 ? -6.721 9.226 11.426 1.00 90.31 231 ASN A C 1
ATOM 1848 O O . ASN A 1 231 ? -7.230 10.344 11.506 1.00 90.31 231 ASN A O 1
ATOM 1852 N N . SER A 1 232 ? -7.279 8.251 10.699 1.00 91.12 232 SER A N 1
ATOM 1853 C CA . SER A 1 232 ? -8.607 8.399 10.086 1.00 91.12 232 SER A CA 1
ATOM 1854 C C . SER A 1 232 ? -9.664 8.715 11.146 1.00 91.12 232 SER A C 1
ATOM 1856 O O . SER A 1 232 ? -9.691 8.075 12.198 1.00 91.12 232 SER A O 1
ATOM 1858 N N . LEU A 1 233 ? -10.536 9.691 10.866 1.00 95.19 233 LEU A N 1
ATOM 1859 C CA . LEU A 1 233 ? -11.603 10.125 11.770 1.00 95.19 233 LEU A CA 1
ATOM 1860 C C . LEU A 1 233 ? -12.940 9.466 11.414 1.00 95.19 233 LEU A C 1
ATOM 1862 O O . LEU A 1 233 ? -13.523 9.750 10.369 1.00 95.19 233 LEU A O 1
ATOM 1866 N N . ILE A 1 234 ? -13.451 8.642 12.322 1.00 97.50 234 ILE A N 1
ATOM 1867 C CA . ILE A 1 234 ? -14.750 7.977 12.228 1.00 97.50 234 ILE A CA 1
ATOM 1868 C C . ILE A 1 234 ? -15.730 8.674 13.166 1.00 97.50 234 ILE A C 1
ATOM 1870 O O . ILE A 1 234 ? -15.426 8.931 14.330 1.00 97.50 234 ILE A O 1
ATOM 1874 N N . HIS A 1 235 ? -16.935 8.946 12.683 1.00 97.50 235 HIS A N 1
ATOM 1875 C CA . HIS A 1 235 ? -18.019 9.469 13.504 1.00 97.50 235 HIS A CA 1
ATOM 1876 C C . HIS A 1 235 ? -18.886 8.326 14.036 1.00 97.50 235 HIS A C 1
ATOM 1878 O O . HIS A 1 235 ? -19.441 7.550 13.255 1.00 97.50 235 HIS A O 1
ATOM 1884 N N . LEU A 1 236 ? -19.026 8.245 15.361 1.00 97.06 236 LEU A N 1
ATOM 1885 C CA . LEU A 1 236 ? -19.942 7.334 16.044 1.00 97.06 236 LEU A CA 1
ATOM 1886 C C . LEU A 1 236 ? -21.267 8.045 16.334 1.00 97.06 236 LEU A C 1
ATOM 1888 O O . LEU A 1 236 ? -21.326 9.008 17.103 1.00 97.06 236 LEU A O 1
ATOM 1892 N N . VAL A 1 237 ? -22.334 7.521 15.737 1.00 94.88 237 VAL A N 1
ATOM 1893 C CA . VAL A 1 237 ? -23.725 7.939 15.925 1.00 94.88 237 VAL A CA 1
ATOM 1894 C C . VAL A 1 237 ? -24.488 6.808 16.610 1.00 94.88 237 VAL A C 1
ATOM 1896 O O . VAL A 1 237 ? -24.322 5.641 16.256 1.00 94.88 237 VAL A O 1
ATOM 1899 N N . LEU A 1 238 ? -25.340 7.150 17.576 1.00 93.06 238 LEU A N 1
ATOM 1900 C CA . LEU A 1 238 ? -26.193 6.176 18.253 1.00 93.06 238 LEU A CA 1
ATOM 1901 C C . LEU A 1 238 ? -27.468 5.925 17.448 1.00 93.06 238 LEU A C 1
ATOM 1903 O O . LEU A 1 238 ? -28.094 6.862 16.946 1.00 93.06 238 LEU A O 1
ATOM 1907 N N . ARG A 1 239 ? -27.867 4.659 17.342 1.00 87.44 239 ARG A N 1
ATOM 1908 C CA . ARG A 1 239 ? -29.197 4.268 16.871 1.00 87.44 239 ARG A CA 1
ATOM 1909 C C . ARG A 1 239 ? -30.114 4.082 18.080 1.00 87.44 239 ARG A C 1
ATOM 1911 O O . ARG A 1 239 ? -29.672 3.491 19.063 1.00 87.44 239 ARG A O 1
ATOM 1918 N N . PRO A 1 240 ? -31.375 4.535 18.012 1.00 76.38 240 PRO A N 1
ATOM 1919 C CA . PRO A 1 240 ? -32.367 4.174 19.014 1.00 76.38 240 PRO A CA 1
ATOM 1920 C C . PRO A 1 240 ? -32.576 2.658 19.001 1.00 76.38 240 PRO A C 1
ATOM 1922 O O . PRO A 1 240 ? -32.732 2.070 17.928 1.00 76.38 240 PRO A O 1
ATOM 1925 N N . SER A 1 241 ? -32.591 2.035 20.175 1.00 71.25 241 SER A N 1
ATOM 1926 C CA . SER A 1 241 ? -33.016 0.646 20.339 1.00 71.25 241 SER A CA 1
ATOM 1927 C C . SER A 1 241 ? -34.470 0.518 19.878 1.00 71.25 241 SER A C 1
ATOM 1929 O O . SER A 1 241 ? -35.313 1.318 20.287 1.00 71.25 241 SER A O 1
ATOM 1931 N N . GLY A 1 242 ? -34.772 -0.459 19.020 1.00 59.97 242 GLY A N 1
ATOM 1932 C CA . GLY A 1 242 ? -36.159 -0.841 18.760 1.00 59.97 242 GLY A CA 1
ATOM 1933 C C . GLY A 1 242 ? -36.744 -1.464 20.026 1.00 59.97 242 GLY A C 1
ATOM 1934 O O . GLY A 1 242 ? -36.133 -2.378 20.576 1.00 59.97 242 GLY A O 1
ATOM 1935 N N . CYS A 1 243 ? -37.857 -0.913 20.507 1.00 39.75 243 CYS A N 1
ATOM 1936 C CA . CYS A 1 243 ? -38.629 -1.437 21.633 1.00 39.75 243 CYS A CA 1
ATOM 1937 C C . CYS A 1 243 ? -39.285 -2.780 21.297 1.00 39.75 243 CYS A C 1
ATOM 1939 O O . CYS A 1 243 ? -39.711 -2.938 20.128 1.00 39.75 243 CYS A O 1
#

Radius of gyration: 21.62 Å; chains: 1; bounding box: 68×58×49 Å